Protein 7QZO (pdb70)

Sequence (260 aa):
GRPPRLLCVDDNPANLLLVQTLLSDLGAQVTAVDSGYAALEVVQRERFDLVFMDVQMPGMDGRQATEAIRRWEAEREVSPVPVIALTAHALSNEKRALLQAGMDDYLTKPIDEQQLAQVVLKWTGLSLGRPPRLLCVDDNPANLLLVQTLLSDLGAQVTAVDSGYAALEVVQRERFDLVFMDVQMPGMDGRQATEAIRRWEAEREVSPVPVIALTAHALSNEKRALLQAGMDDYLTKPIDEQQLAQVVLKWTGLSLGQSL

B-factor: mean 21.68, std 12.72, range [8.35, 82.15]

Secondary structure (DSSP, 8-state):
-PPPEEEEE-S-HHHHHHHHHHHHHTT-EEEEESSHHHHHHHHHH---SEEEEES--SSS-HHHHHHHHHHHHHHHT-PPPPEEEEESS--HHHHHHHHHTT--EEEESSP-HHHHHHHHHHHHS----/---EEEEE-SSHHHHHHHHHHHHHTT-EEEEESSHHHHHHHHHHS--SEEEEES--SSS-HHHHHHHHHHHHHHHT-----EEEEESS--HHHHHHHHHTT--EEEESS--HHHHHHHHHHHH----GGG-

Organism: Pseudomonas aeruginosa (strain ATCC 15692 / DSM 22644 / CIP 104116 / JCM 14847 / LMG 12228 / 1C / PRS 101 / PAO1) (NCBI:txid208964)

GO terms:
  GO:2000147 positive regulation of cell motility (P, IMP)
  GO:1900378 positive regulation of secondary metabolite biosynthetic process (P, IMP)

Solvent-accessible surface area: 13228 Å² total; per-residue (Å²): 119,141,61,2,54,0,0,2,1,6,59,66,81,73,61,20,80,102,10,14,58,46,0,18,118,27,42,7,70,21,13,12,6,36,24,0,110,0,0,38,81,1,10,81,57,24,172,14,29,0,0,0,0,2,10,128,14,105,66,33,24,0,70,90,0,0,75,19,0,52,156,50,10,75,154,151,153,54,68,96,13,27,0,0,0,4,14,48,158,13,128,68,95,77,52,138,36,3,81,154,22,24,6,49,25,65,15,54,67,128,22,79,88,140,62,0,25,124,6,0,87,142,86,38,58,25,82,21,92,229,62,7,35,0,0,1,0,13,62,64,72,73,74,21,78,99,10,20,67,32,0,29,100,12,24,8,54,21,12,9,6,47,23,0,109,0,0,36,79,1,12,81,55,24,117,12,21,0,0,0,0,19,3,126,14,108,65,33,28,0,70,92,0,0,76,20,0,55,163,49,7,78,158,152,153,60,100,100,12,25,0,0,0,15,8,54,152,5,133,64,116,47,48,153,41,0,98,166,23,25,5,48,35,71,22,47,140,97,26,68,50,143,67,0,24,126,13,0,93,146,83,37,56,65,49,10,28,197,76,116

Nearest PDB structures (foldseek):
  7qzo-assembly1_A  TM=1.008E+00  e=2.515E-27  Pseudomonas aeruginosa
  8phn-assembly1_A  TM=9.488E-01  e=3.344E-13  Thermochaetoides thermophila
  4h60-assembly1_A  TM=9.283E-01  e=5.863E-10  Vibrio cholerae O395
  1ys6-assembly1_B  TM=8.659E-01  e=4.809E-10  Mycobacterium tuberculosis
  1ys7-assembly1_A  TM=8.407E-01  e=1.804E-09  Mycobacterium tuberculosis

Structure (mmCIF, N/CA/C/O backbone):
data_7QZO
#
_entry.id   7QZO
#
_cell.length_a   69.152
_cell.length_b   73.532
_cell.length_c   104.348
_cell.angle_alpha   90.000
_cell.angle_beta   90.000
_cell.angle_gamma   90.000
#
_symmetry.space_group_name_H-M   'C 2 2 21'
#
loop_
_entity.id
_entity.type
_entity.pdbx_description
1 polymer 'Histidine kinase'
2 non-polymer 'CADMIUM ION'
3 non-polymer GLYCEROL
4 water water
#
loop_
_atom_site.group_PDB
_atom_site.id
_atom_site.type_symbol
_atom_site.label_atom_id
_atom_site.label_alt_id
_atom_site.label_comp_id
_atom_site.label_asym_id
_atom_site.label_entity_id
_atom_site.label_seq_id
_atom_site.pdbx_PDB_ins_code
_atom_site.Cartn_x
_atom_site.Cartn_y
_atom_site.Cartn_z
_atom_site.occupancy
_atom_site.B_iso_or_equiv
_atom_site.auth_seq_id
_atom_site.auth_comp_id
_atom_site.auth_asym_id
_atom_site.auth_atom_id
_atom_site.pdbx_PDB_model_num
ATOM 1 N N . GLY A 1 25 ? 13.551 -0.909 13.172 1.00 37.68 7 GLY A N 1
ATOM 2 C CA . GLY A 1 25 ? 14.783 -0.643 13.943 1.00 29.61 7 GLY A CA 1
ATOM 3 C C . GLY A 1 25 ? 14.728 0.735 14.568 1.00 24.28 7 GLY A C 1
ATOM 4 O O . GLY A 1 25 ? 13.910 1.548 14.123 1.00 31.56 7 GLY A O 1
ATOM 5 N N . ARG A 1 26 ? 15.551 0.991 15.587 1.00 20.66 8 ARG A N 1
ATOM 6 C CA . ARG A 1 26 ? 15.565 2.315 16.266 1.00 19.17 8 ARG A CA 1
ATOM 7 C C . ARG A 1 26 ? 16.112 3.365 15.311 1.00 17.80 8 ARG A C 1
ATOM 8 O O . ARG A 1 26 ? 16.809 3.039 14.349 1.00 18.76 8 ARG A O 1
ATOM 16 N N . PRO A 1 27 ? 15.855 4.668 15.546 1.00 17.23 9 PRO A N 1
ATOM 17 C CA . PRO A 1 27 ? 16.434 5.691 14.689 1.00 15.94 9 PRO A CA 1
ATOM 18 C C . PRO A 1 27 ? 17.951 5.706 14.812 1.00 14.04 9 PRO A C 1
ATOM 19 O O . PRO A 1 27 ? 18.505 5.606 15.905 1.00 15.68 9 PRO A O 1
ATOM 23 N N . PRO A 1 28 ? 18.667 5.860 13.686 1.00 13.40 10 PRO A N 1
ATOM 24 C CA . PRO A 1 28 ? 20.101 6.072 13.748 1.00 13.57 10 PRO A CA 1
ATOM 25 C C . PRO A 1 28 ? 20.389 7.451 14.344 1.00 13.48 10 PRO A C 1
ATOM 26 O O . PRO A 1 28 ? 19.720 8.418 14.002 1.00 13.89 10 PRO A O 1
ATOM 30 N N . ARG A 1 29 ? 21.442 7.498 15.148 1.00 12.05 11 ARG A N 1
ATOM 31 C CA . ARG A 1 29 ? 21.946 8.755 15.716 1.00 11.73 11 ARG A CA 1
ATOM 32 C C . ARG A 1 29 ? 23.157 9.186 14.909 1.00 10.54 11 ARG A C 1
ATOM 33 O O . ARG A 1 29 ? 24.183 8.497 14.910 1.00 12.04 11 ARG A O 1
ATOM 41 N N . LEU A 1 30 ? 23.019 10.300 14.203 1.00 10.44 12 LEU A N 1
ATOM 42 C CA . LEU A 1 30 ? 24.011 10.681 13.187 1.00 11.38 12 LEU A CA 1
ATOM 43 C C . LEU A 1 30 ? 24.578 12.045 13.535 1.00 10.65 12 LEU A C 1
ATOM 44 O O . LEU A 1 30 ? 23.831 12.932 13.947 1.00 12.81 12 LEU A O 1
ATOM 49 N N . LEU A 1 31 ? 25.865 12.185 13.288 1.00 9.76 13 LEU A N 1
ATOM 50 C CA . LEU A 1 31 ? 26.547 13.486 13.390 1.00 9.69 13 LEU A CA 1
ATOM 51 C C . LEU A 1 31 ? 26.892 13.932 11.977 1.00 9.91 13 LEU A C 1
ATOM 52 O O . LEU A 1 31 ? 27.510 13.168 11.242 1.00 12.23 13 LEU A O 1
ATOM 57 N N . CYS A 1 32 ? 26.554 15.172 11.634 1.00 10.61 14 CYS A N 1
ATOM 58 C CA . CYS A 1 32 ? 26.944 15.807 10.366 1.00 11.67 14 CYS A CA 1
ATOM 59 C C . CYS A 1 32 ? 27.921 16.935 10.691 1.00 11.13 14 CYS A C 1
ATOM 60 O O . CYS A 1 32 ? 27.653 17.724 11.596 1.00 11.14 14 CYS A O 1
ATOM 63 N N . VAL A 1 33 ? 29.020 17.004 9.958 1.00 12.11 15 VAL A N 1
ATOM 64 C CA . VAL A 1 33 ? 30.076 18.025 10.152 1.00 10.84 15 VAL A CA 1
ATOM 65 C C . VAL A 1 33 ? 30.288 18.735 8.823 1.00 11.78 15 VAL A C 1
ATOM 66 O O . VAL A 1 33 ? 30.665 18.072 7.847 1.00 12.34 15 VAL A O 1
ATOM 70 N N . ASP A 1 34 ? 30.072 20.049 8.775 1.00 11.83 16 ASP A N 1
ATOM 71 C CA . ASP A 1 34 ? 30.295 20.808 7.519 1.00 12.18 16 ASP A CA 1
ATOM 72 C C . ASP A 1 34 ? 30.491 22.266 7.911 1.00 13.22 16 ASP A C 1
ATOM 73 O O . ASP A 1 34 ? 29.680 22.768 8.685 1.00 13.17 16 ASP A O 1
ATOM 78 N N . ASP A 1 35 ? 31.478 22.924 7.320 1.00 14.16 17 ASP A N 1
ATOM 79 C CA . ASP A 1 35 ? 31.735 24.354 7.575 1.00 15.01 17 ASP A CA 1
ATOM 80 C C . ASP A 1 35 ? 30.837 25.263 6.721 1.00 15.89 17 ASP A C 1
ATOM 81 O O . ASP A 1 35 ? 30.913 26.483 6.932 1.00 19.34 17 ASP A O 1
ATOM 86 N N . ASN A 1 36 ? 30.052 24.718 5.791 1.00 16.06 18 ASN A N 1
ATOM 87 C CA . ASN A 1 36 ? 29.117 25.510 4.958 1.00 16.72 18 ASN A CA 1
ATOM 88 C C . ASN A 1 36 ? 27.737 25.398 5.597 1.00 16.27 18 ASN A C 1
ATOM 89 O O . ASN A 1 36 ? 27.156 24.311 5.586 1.00 15.93 18 ASN A O 1
ATOM 94 N N . PRO A 1 37 ? 27.186 26.471 6.208 1.00 15.71 19 PRO A N 1
ATOM 95 C CA . PRO A 1 37 ? 25.935 26.324 6.941 1.00 16.15 19 PRO A CA 1
ATOM 96 C C . PRO A 1 37 ? 24.786 25.828 6.048 1.00 16.97 19 PRO A C 1
ATOM 97 O O . PRO A 1 37 ? 23.963 25.062 6.510 1.00 16.87 19 PRO A O 1
ATOM 101 N N . ALA A 1 38 ? 24.698 26.299 4.806 1.00 18.41 20 ALA A N 1
ATOM 102 C CA . ALA A 1 38 ? 23.587 25.904 3.919 1.00 19.30 20 ALA A CA 1
ATOM 103 C C . ALA A 1 38 ? 23.698 24.414 3.593 1.00 19.01 20 ALA A C 1
ATOM 104 O O . ALA A 1 38 ? 22.700 23.717 3.678 1.00 19.63 20 ALA A O 1
ATOM 106 N N . ASN A 1 39 ? 24.896 23.926 3.308 1.00 17.78 21 ASN A N 1
ATOM 107 C CA . ASN A 1 39 ? 25.093 22.495 2.960 1.00 20.56 21 ASN A CA 1
ATOM 108 C C . ASN A 1 39 ? 24.864 21.644 4.211 1.00 18.99 21 ASN A C 1
ATOM 109 O O . ASN A 1 39 ? 24.308 20.517 4.110 1.00 21.24 21 ASN A O 1
ATOM 114 N N . LEU A 1 40 ? 25.264 22.154 5.381 1.00 16.13 22 LEU A N 1
ATOM 115 C CA . LEU A 1 40 ? 25.073 21.406 6.637 1.00 16.18 22 LEU A CA 1
ATOM 116 C C . LEU A 1 40 ? 23.573 21.241 6.856 1.00 17.24 22 LEU A C 1
ATOM 117 O O . LEU A 1 40 ? 23.106 20.107 7.170 1.00 17.54 22 LEU A O 1
ATOM 122 N N . LEU A 1 41 ? 22.834 22.331 6.686 1.00 17.38 23 LEU A N 1
ATOM 123 C CA . LEU A 1 41 ? 21.371 22.303 6.927 1.00 18.57 23 LEU A CA 1
ATOM 124 C C . LEU A 1 41 ? 20.721 21.345 5.914 1.00 19.01 23 LEU A C 1
ATOM 125 O O . LEU A 1 41 ? 19.779 20.628 6.287 1.00 20.73 23 LEU A O 1
ATOM 130 N N . LEU A 1 42 ? 21.178 21.356 4.664 1.00 20.53 24 LEU A N 1
ATOM 131 C CA . LEU A 1 42 ? 20.585 20.505 3.602 1.00 22.32 24 LEU A CA 1
ATOM 132 C C . LEU A 1 42 ? 20.740 19.032 4.007 1.00 20.92 24 LEU A C 1
ATOM 133 O O . LEU A 1 42 ? 19.728 18.305 4.068 1.00 23.68 24 LEU A O 1
ATOM 138 N N . VAL A 1 43 ? 21.952 18.608 4.339 1.00 20.41 25 VAL A N 1
ATOM 139 C CA . VAL A 1 43 ? 22.198 17.176 4.682 1.00 19.91 25 VAL A CA 1
ATOM 140 C C . VAL A 1 43 ? 21.469 16.826 5.992 1.00 18.46 25 VAL A C 1
ATOM 141 O O . VAL A 1 43 ? 20.826 15.778 6.061 1.00 19.80 25 VAL A O 1
ATOM 145 N N . GLN A 1 44 ? 21.527 17.694 6.997 1.00 17.55 26 GLN A N 1
ATOM 146 C CA . GLN A 1 44 ? 20.822 17.480 8.284 1.00 17.67 26 GLN A CA 1
ATOM 147 C C . GLN A 1 44 ? 19.329 17.282 8.049 1.00 19.42 26 GLN A C 1
ATOM 148 O O . GLN A 1 44 ? 18.750 16.348 8.632 1.00 19.90 26 GLN A O 1
ATOM 154 N N . THR A 1 45 ? 18.725 18.135 7.230 1.00 21.41 27 THR A N 1
ATOM 155 C CA . THR A 1 45 ? 17.273 18.105 6.952 1.00 22.96 27 THR A CA 1
ATOM 156 C C . THR A 1 45 ? 16.934 16.815 6.196 1.00 22.69 27 THR A C 1
ATOM 157 O O . THR A 1 45 ? 15.933 16.178 6.551 1.00 24.81 27 THR A O 1
ATOM 161 N N . LEU A 1 46 ? 17.738 16.415 5.210 1.00 22.97 28 LEU A N 1
ATOM 162 C CA . LEU A 1 46 ? 17.458 15.153 4.459 1.00 24.37 28 LEU A CA 1
ATOM 163 C C . LEU A 1 46 ? 17.425 14.006 5.480 1.00 22.58 28 LEU A C 1
ATOM 164 O O . LEU A 1 46 ? 16.493 13.200 5.464 1.00 26.21 28 LEU A O 1
ATOM 169 N N . LEU A 1 47 ? 18.396 13.973 6.388 1.00 18.85 29 LEU A N 1
ATOM 170 C CA . LEU A 1 47 ? 18.539 12.857 7.343 1.00 17.86 29 LEU A CA 1
ATOM 171 C C . LEU A 1 47 ? 17.402 12.909 8.360 1.00 17.28 29 LEU A C 1
ATOM 172 O O . LEU A 1 47 ? 16.846 11.847 8.657 1.00 17.44 29 LEU A O 1
ATOM 177 N N . SER A 1 48 ? 17.085 14.085 8.890 1.00 18.29 30 SER A N 1
ATOM 178 C CA . SER A 1 48 ? 16.020 14.224 9.913 1.00 18.05 30 SER A CA 1
ATOM 179 C C . SER A 1 48 ? 14.673 13.830 9.303 1.00 19.90 30 SER A C 1
ATOM 180 O O . SER A 1 48 ? 13.886 13.128 9.961 1.00 23.20 30 SER A O 1
ATOM 183 N N . ASP A 1 49 ? 14.428 14.246 8.067 1.00 19.39 31 ASP A N 1
ATOM 184 C CA . ASP A 1 49 ? 13.158 13.930 7.363 1.00 23.50 31 ASP A CA 1
ATOM 185 C C . ASP A 1 49 ? 13.015 12.414 7.189 1.00 21.67 31 ASP A C 1
ATOM 186 O O . ASP A 1 49 ? 11.855 11.915 7.200 1.00 28.37 31 ASP A O 1
ATOM 191 N N . LEU A 1 50 ? 14.142 11.710 7.039 1.00 23.07 32 LEU A N 1
ATOM 192 C CA . LEU A 1 50 ? 14.175 10.233 6.856 1.00 24.77 32 LEU A CA 1
ATOM 193 C C . LEU A 1 50 ? 14.144 9.510 8.215 1.00 21.48 32 LEU A C 1
ATOM 194 O O . LEU A 1 50 ? 14.177 8.281 8.215 1.00 27.64 32 LEU A O 1
ATOM 199 N N . GLY A 1 51 ? 14.117 10.239 9.332 1.00 21.48 33 GLY A N 1
ATOM 200 C CA . GLY A 1 51 ? 13.848 9.681 10.673 1.00 20.55 33 GLY A CA 1
ATOM 201 C C . GLY A 1 51 ? 15.097 9.560 11.532 1.00 17.89 33 GLY A C 1
ATOM 202 O O . GLY A 1 51 ? 14.989 9.027 12.641 1.00 21.62 33 GLY A O 1
ATOM 203 N N . ALA A 1 52 ? 16.252 10.023 11.070 1.00 16.40 34 ALA A N 1
ATOM 204 C CA . ALA A 1 52 ? 17.484 9.999 11.876 1.00 14.77 34 ALA A CA 1
ATOM 205 C C . ALA A 1 52 ? 17.382 11.050 12.974 1.00 14.39 34 ALA A C 1
ATOM 206 O O . ALA A 1 52 ? 16.715 12.101 12.786 1.00 15.83 34 ALA A O 1
ATOM 208 N N . GLN A 1 53 ? 18.092 10.779 14.066 1.00 13.37 35 GLN A N 1
ATOM 209 C CA . GLN A 1 53 ? 18.331 11.772 15.140 1.00 12.22 35 GLN A CA 1
ATOM 210 C C . GLN A 1 53 ? 19.664 12.435 14.860 1.00 12.37 35 GLN A C 1
ATOM 211 O O . GLN A 1 53 ? 20.698 11.799 15.032 1.00 14.85 35 GLN A O 1
ATOM 217 N N . VAL A 1 54 ? 19.634 13.682 14.407 1.00 13.00 36 VAL A N 1
ATOM 218 C CA . VAL A 1 54 ? 20.835 14.295 13.821 1.00 13.20 36 VAL A CA 1
ATOM 219 C C . VAL A 1 54 ? 21.369 15.398 14.727 1.00 12.96 36 VAL A C 1
ATOM 220 O O . VAL A 1 54 ? 20.609 16.245 15.191 1.00 15.79 36 VAL A O 1
ATOM 224 N N . THR A 1 55 ? 22.676 15.393 14.907 1.00 11.81 37 THR A N 1
ATOM 225 C CA . THR A 1 55 ? 23.427 16.533 15.449 1.00 12.15 37 THR A CA 1
ATOM 226 C C . THR A 1 55 ? 24.251 17.112 14.312 1.00 11.98 37 THR A C 1
ATOM 227 O O . THR A 1 55 ? 24.849 16.339 13.560 1.00 12.40 37 THR A O 1
ATOM 231 N N . ALA A 1 56 ? 24.301 18.433 14.196 1.00 11.88 38 ALA A N 1
ATOM 232 C CA . ALA A 1 56 ? 24.982 19.102 13.082 1.00 11.74 38 ALA A CA 1
ATOM 233 C C . ALA A 1 56 ? 25.957 20.133 13.648 1.00 12.70 38 ALA A C 1
ATOM 234 O O . ALA A 1 56 ? 25.522 21.026 14.372 1.00 15.47 38 ALA A O 1
ATOM 236 N N . VAL A 1 57 ? 27.241 19.971 13.337 1.00 11.36 39 VAL A N 1
ATOM 237 C CA . VAL A 1 57 ? 28.290 20.891 13.820 1.00 10.98 39 VAL A CA 1
ATOM 238 C C . VAL A 1 57 ? 29.073 21.455 12.647 1.00 11.15 39 VAL A C 1
ATOM 239 O O . VAL A 1 57 ? 29.029 20.909 11.540 1.00 10.98 39 VAL A O 1
ATOM 243 N N . ASP A 1 58 ? 29.805 22.508 12.940 1.00 10.91 40 ASP A N 1
ATOM 244 C CA . ASP A 1 58 ? 30.301 23.432 11.917 1.00 11.89 40 ASP A CA 1
ATOM 245 C C . ASP A 1 58 ? 31.801 23.295 11.682 1.00 12.27 40 ASP A C 1
ATOM 246 O O . ASP A 1 58 ? 32.320 24.044 10.866 1.00 12.44 40 ASP A O 1
ATOM 251 N N . SER A 1 59 ? 32.481 22.388 12.366 1.00 10.24 41 SER A N 1
ATOM 252 C CA . SER A 1 59 ? 33.946 22.308 12.257 1.00 11.74 41 SER A CA 1
ATOM 253 C C . SER A 1 59 ? 34.438 20.955 12.743 1.00 11.13 41 SER A C 1
ATOM 254 O O . SER A 1 59 ? 33.748 20.261 13.475 1.00 10.32 41 SER A O 1
ATOM 257 N N . GLY A 1 60 ? 35.651 20.635 12.339 1.00 11.28 42 GLY A N 1
ATOM 258 C CA . GLY A 1 60 ? 36.373 19.468 12.851 1.00 11.60 42 GLY A CA 1
ATOM 259 C C . GLY A 1 60 ? 36.632 19.570 14.329 1.00 10.52 42 GLY A C 1
ATOM 260 O O . GLY A 1 60 ? 36.574 18.554 15.031 1.00 11.73 42 GLY A O 1
ATOM 261 N N . TYR A 1 61 ? 36.866 20.770 14.828 1.00 11.61 43 TYR A N 1
ATOM 262 C CA . TYR A 1 61 ? 37.100 20.958 16.272 1.00 11.60 43 TYR A CA 1
ATOM 263 C C . TYR A 1 61 ? 35.840 20.583 17.052 1.00 9.90 43 TYR A C 1
ATOM 264 O O . TYR A 1 61 ? 35.877 19.834 18.035 1.00 11.74 43 TYR A O 1
ATOM 273 N N . ALA A 1 62 ? 34.685 21.053 16.567 1.00 9.90 44 ALA A N 1
ATOM 274 C CA . ALA A 1 62 ? 33.362 20.705 17.129 1.00 11.12 44 ALA A CA 1
ATOM 275 C C . ALA A 1 62 ? 33.172 19.188 17.036 1.00 10.09 44 ALA A C 1
ATOM 276 O O . ALA A 1 62 ? 32.663 18.596 17.985 1.00 11.34 44 ALA A O 1
ATOM 278 N N . ALA A 1 63 ? 33.530 18.598 15.908 1.00 10.09 45 ALA A N 1
ATOM 279 C CA . ALA A 1 63 ? 33.316 17.150 15.721 1.00 11.07 45 ALA A CA 1
ATOM 280 C C . ALA A 1 63 ? 34.036 16.383 16.828 1.00 9.90 45 ALA A C 1
ATOM 281 O O . ALA A 1 63 ? 33.449 15.482 17.406 1.00 10.38 45 ALA A O 1
ATOM 283 N N . LEU A 1 64 ? 35.287 16.725 17.112 1.00 9.91 46 LEU A N 1
ATOM 284 C CA . LEU A 1 64 ? 36.042 16.003 18.155 1.00 10.17 46 LEU A CA 1
ATOM 285 C C . LEU A 1 64 ? 35.320 16.175 19.485 1.00 9.14 46 LEU A C 1
ATOM 286 O O . LEU A 1 64 ? 35.098 15.182 20.169 1.00 10.01 46 LEU A O 1
ATOM 291 N N . GLU A 1 65 ? 34.920 17.397 19.841 1.00 9.34 47 GLU A N 1
ATOM 292 C CA . GLU A 1 65 ? 34.339 17.652 21.154 1.00 11.31 47 GLU A CA 1
ATOM 293 C C . GLU A 1 65 ? 33.003 16.937 21.283 1.00 9.91 47 GLU A C 1
ATOM 294 O O . GLU A 1 65 ? 32.726 16.385 22.355 1.00 11.15 47 GLU A O 1
ATOM 300 N N . VAL A 1 66 ? 32.189 16.928 20.248 1.00 9.44 48 VAL A N 1
ATOM 301 C CA . VAL A 1 66 ? 30.852 16.300 20.359 1.00 9.35 48 VAL A CA 1
ATOM 302 C C . VAL A 1 66 ? 30.992 14.764 20.340 1.00 8.85 48 VAL A C 1
ATOM 303 O O . VAL A 1 66 ? 30.198 14.109 21.003 1.00 10.00 48 VAL A O 1
ATOM 307 N N . VAL A 1 67 ? 31.978 14.226 19.645 1.00 9.53 49 VAL A N 1
ATOM 308 C CA . VAL A 1 67 ? 32.217 12.762 19.645 1.00 9.97 49 VAL A CA 1
ATOM 309 C C . VAL A 1 67 ? 32.745 12.319 21.013 1.00 9.45 49 VAL A C 1
ATOM 310 O O . VAL A 1 67 ? 32.407 11.217 21.464 1.00 10.35 49 VAL A O 1
ATOM 314 N N . GLN A 1 68 ? 33.479 13.166 21.733 1.00 8.35 50 GLN A N 1
ATOM 315 C CA . GLN A 1 68 ? 33.882 12.817 23.102 1.00 9.99 50 GLN A CA 1
ATOM 316 C C . GLN A 1 68 ? 32.621 12.728 23.958 1.00 9.51 50 GLN A C 1
ATOM 317 O O . GLN A 1 68 ? 32.490 11.808 24.789 1.00 10.32 50 GLN A O 1
ATOM 323 N N . ARG A 1 69 ? 31.694 13.642 23.770 1.00 9.36 51 ARG A N 1
ATOM 324 C CA . ARG A 1 69 ? 30.515 13.734 24.629 1.00 10.10 51 ARG A CA 1
ATOM 325 C C . ARG A 1 69 ? 29.487 12.651 24.304 1.00 8.84 51 ARG A C 1
ATOM 326 O O . ARG A 1 69 ? 28.886 12.110 25.260 1.00 11.50 51 ARG A O 1
ATOM 334 N N . GLU A 1 70 ? 29.190 12.425 23.025 1.00 10.57 52 GLU A N 1
ATOM 335 C CA . GLU A 1 70 ? 28.022 11.638 22.566 1.00 11.30 52 GLU A CA 1
ATOM 336 C C . GLU A 1 70 ? 28.430 10.405 21.779 1.00 11.23 52 GLU A C 1
ATOM 337 O O . GLU A 1 70 ? 29.418 10.431 21.054 1.00 11.48 52 GLU A O 1
ATOM 343 N N . ARG A 1 71 ? 27.631 9.356 21.962 1.00 10.02 53 ARG A N 1
ATOM 344 C CA . ARG A 1 71 ? 27.761 8.118 21.178 1.00 9.80 53 ARG A CA 1
ATOM 345 C C . ARG A 1 71 ? 26.852 8.209 19.953 1.00 10.92 53 ARG A C 1
ATOM 346 O O . ARG A 1 71 ? 25.642 8.127 20.110 1.00 15.14 53 ARG A O 1
ATOM 354 N N . PHE A 1 72 ? 27.459 8.330 18.774 1.00 9.95 54 PHE A N 1
ATOM 355 C CA . PHE A 1 72 ? 26.746 8.289 17.488 1.00 9.67 54 PHE A CA 1
ATOM 356 C C . PHE A 1 72 ? 26.858 6.909 16.871 1.00 10.03 54 PHE A C 1
ATOM 357 O O . PHE A 1 72 ? 27.859 6.197 17.074 1.00 12.81 54 PHE A O 1
ATOM 365 N N . ASP A 1 73 ? 25.914 6.640 15.984 1.00 10.44 55 ASP A N 1
ATOM 366 C CA . ASP A 1 73 ? 26.012 5.450 15.125 1.00 10.75 55 ASP A CA 1
ATOM 367 C C . ASP A 1 73 ? 26.980 5.688 13.977 1.00 10.50 55 ASP A C 1
ATOM 368 O O . ASP A 1 73 ? 27.601 4.729 13.503 1.00 12.13 55 ASP A O 1
ATOM 373 N N . LEU A 1 74 ? 27.072 6.931 13.515 1.00 10.56 56 LEU A N 1
ATOM 374 C CA . LEU A 1 74 ? 27.866 7.249 12.312 1.00 10.98 56 LEU A CA 1
ATOM 375 C C . LEU A 1 74 ? 28.056 8.764 12.238 1.00 10.52 56 LEU A C 1
ATOM 376 O O . LEU A 1 74 ? 27.178 9.524 12.652 1.00 10.46 56 LEU A O 1
ATOM 381 N N . VAL A 1 75 ? 29.205 9.143 11.713 1.00 10.25 57 VAL A N 1
ATOM 382 C CA . VAL A 1 75 ? 29.595 10.544 11.469 1.00 10.96 57 VAL A CA 1
ATOM 383 C C . VAL A 1 75 ? 29.765 10.764 9.971 1.00 10.60 57 VAL A C 1
ATOM 384 O O . VAL A 1 75 ? 30.472 9.995 9.325 1.00 11.39 57 VAL A O 1
ATOM 388 N N . PHE A 1 76 ? 29.123 11.806 9.451 1.00 10.84 58 PHE A N 1
ATOM 389 C CA . PHE A 1 76 ? 29.390 12.345 8.107 1.00 11.94 58 PHE A CA 1
ATOM 390 C C . PHE A 1 76 ? 30.305 13.559 8.227 1.00 10.73 58 PHE A C 1
ATOM 391 O O . PHE A 1 76 ? 29.948 14.523 8.899 1.00 12.96 58 PHE A O 1
ATOM 399 N N . MET A 1 77 ? 31.488 13.464 7.656 1.00 11.21 59 MET A N 1
ATOM 400 C CA . MET A 1 77 ? 32.596 14.423 7.884 1.00 12.41 59 MET A CA 1
ATOM 401 C C . MET A 1 77 ? 32.977 15.129 6.579 1.00 13.09 59 MET A C 1
ATOM 402 O O . MET A 1 77 ? 33.494 14.485 5.652 1.00 13.11 59 MET A O 1
ATOM 407 N N . ASP A 1 78 ? 32.652 16.405 6.440 1.00 12.42 60 ASP A N 1
ATOM 408 C CA . ASP A 1 78 ? 33.162 17.211 5.323 1.00 12.60 60 ASP A CA 1
ATOM 409 C C . ASP A 1 78 ? 34.686 17.102 5.300 1.00 12.49 60 ASP A C 1
ATOM 410 O O . ASP A 1 78 ? 35.308 17.214 6.347 1.00 14.55 60 ASP A O 1
ATOM 415 N N . VAL A 1 79 ? 35.281 16.969 4.126 1.00 13.14 61 VAL A N 1
ATOM 416 C CA . VAL A 1 79 ? 36.758 16.837 4.055 1.00 14.69 61 VAL A CA 1
ATOM 417 C C . VAL A 1 79 ? 37.424 18.213 4.159 1.00 14.47 61 VAL A C 1
ATOM 418 O O . VAL A 1 79 ? 38.407 18.333 4.847 1.00 18.36 61 VAL A O 1
ATOM 422 N N . GLN A 1 80 ? 36.914 19.206 3.444 1.00 15.23 62 GLN A N 1
ATOM 423 C CA . GLN A 1 80 ? 37.607 20.512 3.306 1.00 16.49 62 GLN A CA 1
ATOM 424 C C . GLN A 1 80 ? 37.013 21.490 4.306 1.00 14.36 62 GLN A C 1
ATOM 425 O O . GLN A 1 80 ? 35.941 22.032 4.064 1.00 17.30 62 GLN A O 1
ATOM 431 N N . MET A 1 81 ? 37.733 21.717 5.398 1.00 14.14 63 MET A N 1
ATOM 432 C CA . MET A 1 81 ? 37.348 22.708 6.424 1.00 13.76 63 MET A CA 1
ATOM 433 C C . MET A 1 81 ? 38.630 23.383 6.872 1.00 16.11 63 MET A C 1
ATOM 434 O O . MET A 1 81 ? 39.665 22.726 6.987 1.00 17.20 63 MET A O 1
ATOM 439 N N . PRO A 1 82 ? 38.603 24.703 7.140 1.00 18.28 64 PRO A N 1
ATOM 440 C CA . PRO A 1 82 ? 39.818 25.384 7.555 1.00 17.01 64 PRO A CA 1
ATOM 441 C C . PRO A 1 82 ? 40.209 25.048 8.996 1.00 16.32 64 PRO A C 1
ATOM 442 O O . PRO A 1 82 ? 39.323 24.733 9.824 1.00 16.40 64 PRO A O 1
ATOM 446 N N . GLY A 1 83 ? 41.517 25.115 9.248 1.00 16.77 65 GLY A N 1
ATOM 447 C CA . GLY A 1 83 ? 42.154 24.840 10.543 1.00 18.62 65 GLY A CA 1
ATOM 448 C C . GLY A 1 83 ? 42.300 23.350 10.809 1.00 15.95 65 GLY A C 1
ATOM 449 O O . GLY A 1 83 ? 43.444 22.857 10.950 1.00 20.70 65 GLY A O 1
ATOM 450 N N . MET A 1 84 ? 41.182 22.651 10.885 1.00 14.90 66 MET A N 1
ATOM 451 C CA . MET A 1 84 ? 41.184 21.187 11.083 1.00 15.15 66 MET A CA 1
ATOM 452 C C . MET A 1 84 ? 40.305 20.634 9.969 1.00 13.81 66 MET A C 1
ATOM 453 O O . MET A 1 84 ? 39.077 20.863 9.988 1.00 14.74 66 MET A O 1
ATOM 458 N N . ASP A 1 85 ? 40.930 19.957 9.014 1.00 13.75 67 ASP A N 1
ATOM 459 C CA . ASP A 1 85 ? 40.158 19.342 7.912 1.00 14.04 67 ASP A CA 1
ATOM 460 C C . ASP A 1 85 ? 39.537 18.020 8.382 1.00 12.08 67 ASP A C 1
ATOM 461 O O . ASP A 1 85 ? 39.763 17.583 9.501 1.00 12.59 67 ASP A O 1
ATOM 466 N N . GLY A 1 86 ? 38.744 17.404 7.523 1.00 12.58 68 GLY A N 1
ATOM 467 C CA . GLY A 1 86 ? 38.058 16.156 7.861 1.00 13.30 68 GLY A CA 1
ATOM 468 C C . GLY A 1 86 ? 39.031 15.036 8.202 1.00 13.24 68 GLY A C 1
ATOM 469 O O . GLY A 1 86 ? 38.729 14.225 9.073 1.00 12.59 68 GLY A O 1
ATOM 470 N N . ARG A 1 87 ? 40.168 14.944 7.525 1.00 12.30 69 ARG A N 1
ATOM 471 C CA . ARG A 1 87 ? 41.166 13.888 7.817 1.00 12.85 69 ARG A CA 1
ATOM 472 C C . ARG A 1 87 ? 41.743 14.142 9.210 1.00 10.37 69 ARG A C 1
ATOM 473 O O . ARG A 1 87 ? 41.885 13.216 10.001 1.00 13.03 69 ARG A O 1
ATOM 481 N N . GLN A 1 88 ? 42.067 15.391 9.535 1.00 12.00 70 GLN A N 1
ATOM 482 C CA . GLN A 1 88 ? 42.668 15.747 10.832 1.00 12.17 70 GLN A CA 1
ATOM 483 C C . GLN A 1 88 ? 41.648 15.531 11.947 1.00 9.75 70 GLN A C 1
ATOM 484 O O . GLN A 1 88 ? 42.032 15.092 13.042 1.00 11.66 70 GLN A O 1
ATOM 490 N N . ALA A 1 89 ? 40.373 15.823 11.691 1.00 9.95 71 ALA A N 1
ATOM 491 C CA . ALA A 1 89 ? 39.309 15.618 12.683 1.00 10.94 71 ALA A CA 1
ATOM 492 C C . ALA A 1 89 ? 39.145 14.117 12.935 1.00 10.09 71 ALA A C 1
ATOM 493 O O . ALA A 1 89 ? 38.987 13.690 14.080 1.00 9.86 71 ALA A O 1
ATOM 495 N N . THR A 1 90 ? 39.212 13.316 11.885 1.00 10.67 72 THR A N 1
ATOM 496 C CA . THR A 1 90 ? 39.086 11.856 12.036 1.00 10.86 72 THR A CA 1
ATOM 497 C C . THR A 1 90 ? 40.286 11.336 12.823 1.00 10.18 72 THR A C 1
ATOM 498 O O . THR A 1 90 ? 40.123 10.530 13.725 1.00 10.42 72 THR A O 1
ATOM 502 N N . GLU A 1 91 ? 41.476 11.832 12.527 1.00 9.91 73 GLU A N 1
ATOM 503 C CA . GLU A 1 91 ? 42.671 11.405 13.290 1.00 11.04 73 GLU A CA 1
ATOM 504 C C . GLU A 1 91 ? 42.494 11.762 14.759 1.00 9.57 73 GLU A C 1
ATOM 505 O O . GLU A 1 91 ? 42.829 10.947 15.634 1.00 11.34 73 GLU A O 1
ATOM 511 N N . ALA A 1 92 ? 41.969 12.959 15.045 1.00 9.47 74 ALA A N 1
ATOM 512 C CA . ALA A 1 92 ? 41.718 13.415 16.426 1.00 10.88 74 ALA A CA 1
ATOM 513 C C . ALA A 1 92 ? 40.775 12.427 17.116 1.00 9.45 74 ALA A C 1
ATOM 514 O O . ALA A 1 92 ? 40.991 12.034 18.275 1.00 10.15 74 ALA A O 1
ATOM 516 N N . ILE A 1 93 ? 39.706 12.082 16.431 1.00 9.60 75 ILE A N 1
ATOM 517 C CA . ILE A 1 93 ? 38.701 11.141 16.964 1.00 9.38 75 ILE A CA 1
ATOM 518 C C . ILE A 1 93 ? 39.347 9.781 17.235 1.00 9.31 75 ILE A C 1
ATOM 519 O O . ILE A 1 93 ? 39.137 9.222 18.297 1.00 9.90 75 ILE A O 1
ATOM 524 N N . ARG A 1 94 ? 40.107 9.280 16.295 1.00 9.24 76 ARG A N 1
ATOM 525 C CA . ARG A 1 94 ? 40.714 7.940 16.440 1.00 9.27 76 ARG A CA 1
ATOM 526 C C . ARG A 1 94 ? 41.721 7.961 17.582 1.00 9.29 76 ARG A C 1
ATOM 527 O O . ARG A 1 94 ? 41.809 6.968 18.324 1.00 10.42 76 ARG A O 1
ATOM 535 N N . ARG A 1 95 ? 42.496 9.037 17.725 1.00 10.08 77 ARG A N 1
ATOM 536 C CA . ARG A 1 95 ? 43.463 9.120 18.850 1.00 10.26 77 ARG A CA 1
ATOM 537 C C . ARG A 1 95 ? 42.707 9.120 20.182 1.00 9.79 77 ARG A C 1
ATOM 538 O O . ARG A 1 95 ? 43.136 8.421 21.115 1.00 12.17 77 ARG A O 1
ATOM 546 N N . TRP A 1 96 ? 41.625 9.875 20.279 1.00 9.91 78 TRP A N 1
ATOM 547 C CA . TRP A 1 96 ? 40.856 9.932 21.533 1.00 9.25 78 TRP A CA 1
ATOM 548 C C . TRP A 1 96 ? 40.215 8.557 21.786 1.00 9.51 78 TRP A C 1
ATOM 549 O O . TRP A 1 96 ? 40.239 8.072 22.915 1.00 10.24 78 TRP A O 1
ATOM 560 N N . GLU A 1 97 ? 39.637 7.931 20.772 1.00 9.47 79 GLU A N 1
ATOM 561 C CA . GLU A 1 97 ? 38.976 6.630 20.989 1.00 9.81 79 GLU A CA 1
ATOM 562 C C . GLU A 1 97 ? 39.995 5.635 21.539 1.00 11.08 79 GLU A C 1
ATOM 563 O O . GLU A 1 97 ? 39.660 4.841 22.416 1.00 10.33 79 GLU A O 1
ATOM 569 N N . ALA A 1 98 ? 41.204 5.656 21.018 1.00 9.95 80 ALA A N 1
ATOM 570 C CA . ALA A 1 98 ? 42.250 4.707 21.454 1.00 10.71 80 ALA A CA 1
ATOM 571 C C . ALA A 1 98 ? 42.715 5.019 22.873 1.00 10.88 80 ALA A C 1
ATOM 572 O O . ALA A 1 98 ? 42.864 4.097 23.673 1.00 13.14 80 ALA A O 1
ATOM 574 N N . GLU A 1 99 ? 42.974 6.286 23.182 1.00 11.33 81 GLU A N 1
ATOM 575 C CA . GLU A 1 99 ? 43.507 6.672 24.497 1.00 13.55 81 GLU A CA 1
ATOM 576 C C . GLU A 1 99 ? 42.406 6.527 25.555 1.00 12.27 81 GLU A C 1
ATOM 577 O O . GLU A 1 99 ? 42.668 6.090 26.701 1.00 12.67 81 GLU A O 1
ATOM 583 N N . ARG A 1 100 ? 41.180 6.887 25.202 1.00 12.27 82 ARG A N 1
ATOM 584 C CA . ARG A 1 100 ? 40.073 6.912 26.171 1.00 12.00 82 ARG A CA 1
ATOM 585 C C . ARG A 1 100 ? 39.505 5.501 26.357 1.00 12.48 82 ARG A C 1
ATOM 586 O O . ARG A 1 100 ? 38.952 5.222 27.414 1.00 13.83 82 ARG A O 1
ATOM 594 N N . GLU A 1 101 ? 39.583 4.699 25.296 1.00 12.25 83 GLU A N 1
ATOM 595 C CA . GLU A 1 101 ? 39.148 3.282 25.175 1.00 12.50 83 GLU A CA 1
ATOM 596 C C . GLU A 1 101 ? 37.641 3.237 24.949 1.00 12.56 83 GLU A C 1
ATOM 597 O O . GLU A 1 101 ? 36.857 2.879 25.845 1.00 13.79 83 GLU A O 1
ATOM 603 N N . VAL A 1 102 ? 37.266 3.585 23.731 1.00 12.06 84 VAL A N 1
ATOM 604 C CA . VAL A 1 102 ? 35.870 3.710 23.296 1.00 12.49 84 VAL A CA 1
ATOM 605 C C . VAL A 1 102 ? 35.743 3.001 21.948 1.00 12.69 84 VAL A C 1
ATOM 606 O O . VAL A 1 102 ? 36.663 3.144 21.110 1.00 13.43 84 VAL A O 1
ATOM 610 N N . SER A 1 103 ? 34.640 2.292 21.735 1.00 12.76 85 SER A N 1
ATOM 611 C CA . SER A 1 103 ? 34.350 1.606 20.457 1.00 13.92 85 SER A CA 1
ATOM 612 C C . SER A 1 103 ? 34.384 2.645 19.335 1.00 12.61 85 SER A C 1
ATOM 613 O O . SER A 1 103 ? 33.829 3.736 19.454 1.00 15.10 85 SER A O 1
ATOM 616 N N . PRO A 1 104 ? 35.020 2.336 18.184 1.00 11.18 86 PRO A N 1
ATOM 617 C CA . PRO A 1 104 ? 35.135 3.292 17.097 1.00 12.60 86 PRO A CA 1
ATOM 618 C C . PRO A 1 104 ? 33.812 3.576 16.402 1.00 13.70 86 PRO A C 1
ATOM 619 O O . PRO A 1 104 ? 32.989 2.700 16.198 1.00 16.51 86 PRO A O 1
ATOM 623 N N . VAL A 1 105 ? 33.616 4.842 16.098 1.00 12.21 87 VAL A N 1
ATOM 624 C CA . VAL A 1 105 ? 32.443 5.295 15.326 1.00 11.88 87 VAL A CA 1
ATOM 625 C C . VAL A 1 105 ? 32.789 5.284 13.837 1.00 11.18 87 VAL A C 1
ATOM 626 O O . VAL A 1 105 ? 33.839 5.770 13.410 1.00 12.71 87 VAL A O 1
ATOM 630 N N . PRO A 1 106 ? 31.909 4.754 12.964 1.00 11.35 88 PRO A N 1
ATOM 631 C CA . PRO A 1 106 ? 32.113 4.905 11.535 1.00 11.89 88 PRO A CA 1
ATOM 632 C C . PRO A 1 106 ? 32.162 6.381 11.135 1.00 11.83 88 PRO A C 1
ATOM 633 O O . PRO A 1 106 ? 31.313 7.159 11.557 1.00 11.97 88 PRO A O 1
ATOM 637 N N . VAL A 1 107 ? 33.123 6.698 10.281 1.00 11.77 89 VAL A N 1
ATOM 638 C CA . VAL A 1 107 ? 33.280 8.070 9.754 1.00 10.91 89 VAL A CA 1
ATOM 639 C C . VAL A 1 107 ? 33.263 8.008 8.233 1.00 11.14 89 VAL A C 1
ATOM 640 O O . VAL A 1 107 ? 34.067 7.299 7.642 1.00 12.97 89 VAL A O 1
ATOM 644 N N . ILE A 1 108 ? 32.302 8.702 7.652 1.00 10.36 90 ILE A N 1
ATOM 645 C CA . ILE A 1 108 ? 32.086 8.731 6.187 1.00 11.17 90 ILE A CA 1
ATOM 646 C C . ILE A 1 108 ? 32.478 10.109 5.678 1.00 11.52 90 ILE A C 1
ATOM 647 O O . ILE A 1 108 ? 31.856 11.089 6.115 1.00 12.86 90 ILE A O 1
ATOM 652 N N . ALA A 1 109 ? 33.467 10.178 4.799 1.00 11.91 91 ALA A N 1
ATOM 653 C CA . ALA A 1 109 ? 33.875 11.465 4.199 1.00 13.24 91 ALA A CA 1
ATOM 654 C C . ALA A 1 109 ? 32.797 11.960 3.236 1.00 15.26 91 ALA A C 1
ATOM 655 O O . ALA A 1 109 ? 32.243 11.168 2.471 1.00 16.86 91 ALA A O 1
ATOM 657 N N . LEU A 1 110 ? 32.516 13.248 3.268 1.00 15.54 92 LEU A N 1
ATOM 658 C CA . LEU A 1 110 ? 31.752 13.939 2.206 1.00 15.78 92 LEU A CA 1
ATOM 659 C C . LEU A 1 110 ? 32.733 14.810 1.419 1.00 15.08 92 LEU A C 1
ATOM 660 O O . LEU A 1 110 ? 33.376 15.693 2.008 1.00 17.27 92 LEU A O 1
ATOM 665 N N . THR A 1 111 ? 32.921 14.477 0.155 1.00 18.78 93 THR A N 1
ATOM 666 C CA . THR A 1 111 ? 34.027 15.056 -0.639 1.00 23.07 93 THR A CA 1
ATOM 667 C C . THR A 1 111 ? 33.477 15.479 -1.999 1.00 23.43 93 THR A C 1
ATOM 668 O O . THR A 1 111 ? 32.557 14.821 -2.503 1.00 25.03 93 THR A O 1
ATOM 672 N N . ALA A 1 112 ? 34.008 16.561 -2.542 1.00 31.26 94 ALA A N 1
ATOM 673 C CA . ALA A 1 112 ? 33.673 17.089 -3.889 1.00 36.45 94 ALA A CA 1
ATOM 674 C C . ALA A 1 112 ? 33.778 16.005 -4.971 1.00 45.25 94 ALA A C 1
ATOM 675 O O . ALA A 1 112 ? 32.733 15.542 -5.494 1.00 53.36 94 ALA A O 1
ATOM 677 N N . HIS A 1 113 ? 35.009 15.662 -5.324 1.00 45.97 95 HIS A N 1
ATOM 678 C CA . HIS A 1 113 ? 35.369 14.827 -6.496 1.00 48.82 95 HIS A CA 1
ATOM 679 C C . HIS A 1 113 ? 36.789 14.325 -6.262 1.00 48.02 95 HIS A C 1
ATOM 680 O O . HIS A 1 113 ? 37.736 15.079 -6.547 1.00 61.82 95 HIS A O 1
ATOM 687 N N . ALA A 1 114 ? 36.924 13.127 -5.700 1.00 32.85 96 ALA A N 1
ATOM 688 C CA . ALA A 1 114 ? 38.200 12.639 -5.143 1.00 33.85 96 ALA A CA 1
ATOM 689 C C . ALA A 1 114 ? 38.801 11.609 -6.096 1.00 28.50 96 ALA A C 1
ATOM 690 O O . ALA A 1 114 ? 38.084 10.704 -6.553 1.00 33.56 96 ALA A O 1
ATOM 692 N N . LEU A 1 115 ? 40.086 11.744 -6.393 1.00 27.23 97 LEU A N 1
ATOM 693 C CA . LEU A 1 115 ? 40.823 10.695 -7.126 1.00 26.85 97 LEU A CA 1
ATOM 694 C C . LEU A 1 115 ? 41.201 9.581 -6.146 1.00 23.94 97 LEU A C 1
ATOM 695 O O . LEU A 1 115 ? 41.012 9.741 -4.944 1.00 22.54 97 LEU A O 1
ATOM 700 N N . SER A 1 116 ? 41.748 8.495 -6.675 1.00 26.03 98 SER A N 1
ATOM 701 C CA . SER A 1 116 ? 42.105 7.272 -5.927 1.00 27.87 98 SER A CA 1
ATOM 702 C C . SER A 1 116 ? 43.064 7.645 -4.803 1.00 22.00 98 SER A C 1
ATOM 703 O O . SER A 1 116 ? 42.877 7.153 -3.687 1.00 22.66 98 SER A O 1
ATOM 706 N N . ASN A 1 117 ? 44.061 8.484 -5.077 1.00 23.91 99 ASN A N 1
ATOM 707 C CA . ASN A 1 117 ? 45.087 8.815 -4.052 1.00 23.48 99 ASN A CA 1
ATOM 708 C C . ASN A 1 117 ? 44.408 9.586 -2.914 1.00 20.02 99 ASN A C 1
ATOM 709 O O . ASN A 1 117 ? 44.776 9.371 -1.757 1.00 21.34 99 ASN A O 1
ATOM 714 N N . GLU A 1 118 ? 43.429 10.441 -3.224 1.00 20.73 100 GLU A N 1
ATOM 715 C CA . GLU A 1 118 ? 42.716 11.223 -2.183 1.00 19.71 100 GLU A CA 1
ATOM 716 C C . GLU A 1 118 ? 41.873 10.263 -1.340 1.00 18.42 100 GLU A C 1
ATOM 717 O O . GLU A 1 118 ? 41.855 10.407 -0.098 1.00 18.68 100 GLU A O 1
ATOM 723 N N . LYS A 1 119 ? 41.219 9.296 -1.980 1.00 17.72 101 LYS A N 1
ATOM 724 C CA . LYS A 1 119 ? 40.379 8.335 -1.238 1.00 19.15 101 LYS A CA 1
ATOM 725 C C . LYS A 1 119 ? 41.284 7.496 -0.332 1.00 18.60 101 LYS A C 1
ATOM 726 O O . LYS A 1 119 ? 40.905 7.258 0.829 1.00 19.45 101 LYS A O 1
ATOM 732 N N . ARG A 1 120 ? 42.454 7.083 -0.825 1.00 18.59 102 ARG A N 1
ATOM 733 C CA . ARG A 1 120 ? 43.390 6.275 -0.001 1.00 22.22 102 ARG A CA 1
ATOM 734 C C . ARG A 1 120 ? 43.796 7.111 1.214 1.00 20.51 102 ARG A C 1
ATOM 735 O O . ARG A 1 120 ? 43.868 6.558 2.315 1.00 20.70 102 ARG A O 1
ATOM 743 N N . ALA A 1 121 ? 44.057 8.409 1.034 1.00 18.32 103 ALA A N 1
ATOM 744 C CA . ALA A 1 121 ? 44.406 9.303 2.161 1.00 18.86 103 ALA A CA 1
ATOM 745 C C . ALA A 1 121 ? 43.243 9.414 3.159 1.00 17.86 103 ALA A C 1
ATOM 746 O O . ALA A 1 121 ? 43.497 9.541 4.367 1.00 18.24 103 ALA A O 1
ATOM 748 N N . LEU A 1 122 ? 41.998 9.444 2.708 1.00 15.48 104 LEU A N 1
ATOM 749 C CA . LEU A 1 122 ? 40.863 9.489 3.670 1.00 16.65 104 LEU A CA 1
ATOM 750 C C . LEU A 1 122 ? 40.902 8.218 4.529 1.00 15.57 104 LEU A C 1
ATOM 751 O O . LEU A 1 122 ? 40.752 8.293 5.766 1.00 15.72 104 LEU A O 1
ATOM 756 N N . LEU A 1 123 ? 41.078 7.061 3.888 1.00 16.93 105 LEU A N 1
ATOM 757 C CA . LEU A 1 123 ? 41.111 5.783 4.640 1.00 18.66 105 LEU A CA 1
ATOM 758 C C . LEU A 1 123 ? 42.333 5.750 5.556 1.00 16.90 105 LEU A C 1
ATOM 759 O O . LEU A 1 123 ? 42.176 5.274 6.704 1.00 17.53 105 LEU A O 1
ATOM 764 N N . GLN A 1 124 ? 43.482 6.259 5.107 1.00 18.62 106 GLN A N 1
ATOM 765 C CA . GLN A 1 124 ? 44.707 6.282 5.947 1.00 19.32 106 GLN A CA 1
ATOM 766 C C . GLN A 1 124 ? 44.479 7.129 7.200 1.00 18.28 106 GLN A C 1
ATOM 767 O O . GLN A 1 124 ? 45.080 6.810 8.242 1.00 22.07 106 GLN A O 1
ATOM 773 N N . ALA A 1 125 ? 43.664 8.185 7.109 1.00 16.80 107 ALA A N 1
ATOM 774 C CA . ALA A 1 125 ? 43.345 9.074 8.250 1.00 17.07 107 ALA A CA 1
ATOM 775 C C . ALA A 1 125 ? 42.387 8.396 9.235 1.00 15.92 107 ALA A C 1
ATOM 776 O O . ALA A 1 125 ? 42.154 8.971 10.303 1.00 19.60 107 ALA A O 1
ATOM 778 N N . GLY A 1 126 ? 41.815 7.242 8.879 1.00 15.17 108 GLY A N 1
ATOM 779 C CA . GLY A 1 126 ? 40.912 6.476 9.749 1.00 15.75 108 GLY A CA 1
ATOM 780 C C . GLY A 1 126 ? 39.460 6.578 9.334 1.00 13.23 108 GLY A C 1
ATOM 781 O O . GLY A 1 126 ? 38.593 6.146 10.096 1.00 14.12 108 GLY A O 1
ATOM 782 N N . MET A 1 127 ? 39.173 7.210 8.200 1.00 13.37 109 MET A N 1
ATOM 783 C CA . MET A 1 127 ? 37.796 7.275 7.663 1.00 13.34 109 MET A CA 1
ATOM 784 C C . MET A 1 127 ? 37.447 5.893 7.108 1.00 13.46 109 MET A C 1
ATOM 785 O O . MET A 1 127 ? 38.323 5.123 6.730 1.00 16.49 109 MET A O 1
ATOM 790 N N . ASP A 1 128 ? 36.174 5.565 7.124 1.00 13.53 110 ASP A N 1
ATOM 791 C CA . ASP A 1 128 ? 35.718 4.211 6.746 1.00 13.39 110 ASP A CA 1
ATOM 792 C C . ASP A 1 128 ? 35.232 4.137 5.298 1.00 12.52 110 ASP A C 1
ATOM 793 O O . ASP A 1 128 ? 35.296 3.047 4.688 1.00 14.53 110 ASP A O 1
ATOM 798 N N . ASP A 1 129 ? 34.714 5.242 4.782 1.00 12.44 111 ASP A N 1
ATOM 799 C CA . ASP A 1 129 ? 34.036 5.250 3.472 1.00 13.32 111 ASP A CA 1
ATOM 800 C C . ASP A 1 129 ? 33.868 6.706 3.063 1.00 12.92 111 ASP A C 1
ATOM 801 O O . ASP A 1 129 ? 34.329 7.614 3.789 1.00 13.96 111 ASP A O 1
ATOM 806 N N . TYR A 1 130 ? 33.348 6.919 1.860 1.00 14.68 112 TYR A N 1
ATOM 807 C CA . TYR A 1 130 ? 33.235 8.281 1.329 1.00 17.30 112 TYR A CA 1
ATOM 808 C C . TYR A 1 130 ? 32.019 8.319 0.417 1.00 17.42 112 TYR A C 1
ATOM 809 O O . TYR A 1 130 ? 31.640 7.309 -0.202 1.00 22.26 112 TYR A O 1
ATOM 818 N N . LEU A 1 131 ? 31.433 9.502 0.341 1.00 18.59 113 LEU A N 1
ATOM 819 C CA . LEU A 1 131 ? 30.404 9.866 -0.654 1.00 20.05 113 LEU A CA 1
ATOM 820 C C . LEU A 1 131 ? 30.901 11.095 -1.417 1.00 19.35 113 LEU A C 1
ATOM 821 O O . LEU A 1 131 ? 31.518 11.984 -0.797 1.00 22.00 113 LEU A O 1
ATOM 826 N N . THR A 1 132 ? 30.663 11.147 -2.724 1.00 24.72 114 THR A N 1
ATOM 827 C CA . THR A 1 132 ? 31.020 12.330 -3.534 1.00 27.39 114 THR A CA 1
ATOM 828 C C . THR A 1 132 ? 29.793 13.250 -3.621 1.00 32.12 114 THR A C 1
ATOM 829 O O . THR A 1 132 ? 28.695 12.756 -3.940 1.00 40.04 114 THR A O 1
ATOM 833 N N . LYS A 1 133 ? 30.001 14.533 -3.285 1.00 27.87 115 LYS A N 1
ATOM 834 C CA . LYS A 1 133 ? 29.011 15.638 -3.376 1.00 30.69 115 LYS A CA 1
ATOM 835 C C . LYS A 1 133 ? 28.618 15.838 -4.842 1.00 34.26 115 LYS A C 1
ATOM 836 O O . LYS A 1 133 ? 29.401 15.560 -5.750 1.00 33.93 115 LYS A O 1
ATOM 842 N N . PRO A 1 134 ? 27.405 16.349 -5.148 1.00 35.15 116 PRO A N 1
ATOM 843 C CA . PRO A 1 134 ? 26.407 16.690 -4.142 1.00 36.16 116 PRO A CA 1
ATOM 844 C C . PRO A 1 134 ? 25.771 15.422 -3.570 1.00 36.78 116 PRO A C 1
ATOM 845 O O . PRO A 1 134 ? 25.703 14.405 -4.237 1.00 35.63 116 PRO A O 1
ATOM 849 N N . ILE A 1 135 ? 25.360 15.510 -2.310 1.00 31.92 117 ILE A N 1
ATOM 850 C CA . ILE A 1 135 ? 24.937 14.319 -1.527 1.00 37.70 117 ILE A CA 1
ATOM 851 C C . ILE A 1 135 ? 23.457 14.086 -1.804 1.00 39.58 117 ILE A C 1
ATOM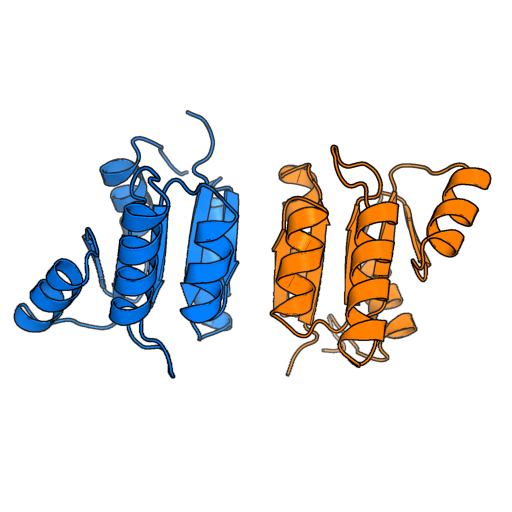 852 O O . ILE A 1 135 ? 22.724 15.081 -1.775 1.00 41.90 117 ILE A O 1
ATOM 857 N N . ASP A 1 136 ? 23.032 12.850 -2.099 1.00 35.35 118 ASP A N 1
ATOM 858 C CA . ASP A 1 136 ? 21.580 12.585 -2.283 1.00 35.86 118 ASP A CA 1
ATOM 859 C C . ASP A 1 136 ? 21.082 11.569 -1.264 1.00 27.30 118 ASP A C 1
ATOM 860 O O . ASP A 1 136 ? 21.884 10.819 -0.668 1.00 25.05 118 ASP A O 1
ATOM 865 N N . GLU A 1 137 ? 19.772 11.605 -1.060 1.00 28.38 119 GLU A N 1
ATOM 866 C CA . GLU A 1 137 ? 19.042 10.781 -0.070 1.00 28.79 119 GLU A CA 1
ATOM 867 C C . GLU A 1 137 ? 19.429 9.312 -0.262 1.00 25.28 119 GLU A C 1
ATOM 868 O O . GLU A 1 137 ? 19.671 8.647 0.757 1.00 25.91 119 GLU A O 1
ATOM 874 N N . GLN A 1 138 ? 19.493 8.803 -1.496 1.00 24.41 120 GLN A N 1
ATOM 875 C CA . GLN A 1 138 ? 19.708 7.348 -1.667 1.00 26.07 120 GLN A CA 1
ATOM 876 C C . GLN A 1 138 ? 21.121 6.994 -1.193 1.00 22.57 120 GLN A C 1
ATOM 877 O O . GLN A 1 138 ? 21.274 5.990 -0.495 1.00 23.61 120 GLN A O 1
ATOM 883 N N . GLN A 1 139 ? 22.124 7.779 -1.583 1.00 23.84 121 GLN A N 1
ATOM 884 C CA . GLN A 1 139 ? 23.527 7.510 -1.188 1.00 23.97 121 GLN A CA 1
ATOM 885 C C . GLN A 1 139 ? 23.603 7.545 0.342 1.00 21.33 121 GLN A C 1
ATOM 886 O O . GLN A 1 139 ? 24.265 6.674 0.931 1.00 20.45 121 GLN A O 1
ATOM 892 N N . LEU A 1 140 ? 22.964 8.526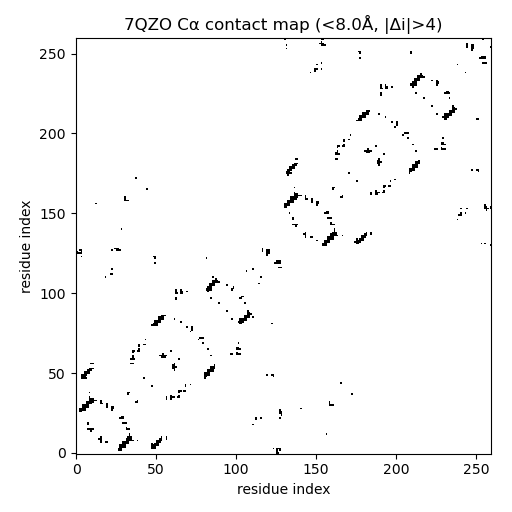 0.974 1.00 19.58 122 LEU A N 1
ATOM 893 C CA . LEU A 1 140 ? 23.000 8.643 2.456 1.00 18.67 122 LEU A CA 1
ATOM 894 C C . LEU A 1 140 ? 22.331 7.433 3.097 1.00 17.15 122 LEU A C 1
ATOM 895 O O . LEU A 1 140 ? 22.938 6.853 4.011 1.00 17.11 122 LEU A O 1
ATOM 900 N N . ALA A 1 141 ? 21.146 7.035 2.621 1.00 17.77 123 ALA A N 1
ATOM 901 C CA . ALA A 1 141 ? 20.405 5.892 3.200 1.00 19.90 123 ALA A CA 1
ATOM 902 C C . ALA A 1 141 ? 21.240 4.617 3.042 1.00 17.59 123 ALA A C 1
ATOM 903 O O . ALA A 1 141 ? 21.324 3.815 3.976 1.00 17.94 123 ALA A O 1
ATOM 905 N N . GLN A 1 142 ? 21.866 4.454 1.891 1.00 18.20 124 GLN A N 1
ATOM 906 C CA . GLN A 1 142 ? 22.618 3.211 1.570 1.00 17.06 124 GLN A CA 1
ATOM 907 C C . GLN A 1 142 ? 23.840 3.128 2.495 1.00 13.64 124 GLN A C 1
ATOM 908 O O . GLN A 1 142 ? 24.088 2.058 3.095 1.00 15.37 124 GLN A O 1
ATOM 914 N N . VAL A 1 143 ? 24.549 4.238 2.702 1.00 14.80 125 VAL A N 1
ATOM 915 C CA . VAL A 1 143 ? 25.799 4.167 3.496 1.00 14.81 125 VAL A CA 1
ATOM 916 C C . VAL A 1 143 ? 25.427 4.017 4.981 1.00 13.60 125 VAL A C 1
ATOM 917 O O . VAL A 1 143 ? 26.107 3.285 5.702 1.00 14.23 125 VAL A O 1
ATOM 921 N N . VAL A 1 144 ? 24.344 4.633 5.444 1.00 14.10 126 VAL A N 1
ATOM 922 C CA . VAL A 1 144 ? 23.902 4.409 6.844 1.00 14.16 126 VAL A CA 1
ATOM 923 C C . VAL A 1 144 ? 23.566 2.924 7.033 1.00 13.39 126 VAL A C 1
ATOM 924 O O . VAL A 1 144 ? 23.983 2.340 8.044 1.00 15.51 126 VAL A O 1
ATOM 928 N N . LEU A 1 145 ? 22.821 2.320 6.119 1.00 14.56 127 LEU A N 1
ATOM 929 C CA . LEU A 1 145 ? 22.452 0.896 6.310 1.00 16.07 127 LEU A CA 1
ATOM 930 C C . LEU A 1 145 ? 23.723 0.035 6.304 1.00 13.88 127 LEU A C 1
ATOM 931 O O . LEU A 1 145 ? 23.845 -0.865 7.126 1.00 15.87 127 LEU A O 1
ATOM 936 N N . LYS A 1 146 ? 24.629 0.291 5.365 1.00 14.87 128 LYS A N 1
ATOM 937 C CA . LYS A 1 146 ? 25.855 -0.514 5.225 1.00 15.13 128 LYS A CA 1
ATOM 938 C C . LYS A 1 146 ? 26.651 -0.505 6.526 1.00 14.88 128 LYS A C 1
ATOM 939 O O . LYS A 1 146 ? 27.178 -1.558 6.912 1.00 16.74 128 LYS A O 1
ATOM 945 N N . TRP A 1 147 ? 26.802 0.660 7.142 1.00 14.03 129 TRP A N 1
ATOM 946 C CA . TRP A 1 147 ? 27.764 0.799 8.260 1.00 15.53 129 TRP A CA 1
ATOM 947 C C . TRP A 1 147 ? 27.103 0.616 9.619 1.00 17.62 129 TRP A C 1
ATOM 948 O O . TRP A 1 147 ? 27.842 0.374 10.593 1.00 23.41 129 TRP A O 1
ATOM 959 N N . THR A 1 148 ? 25.784 0.732 9.715 1.00 16.45 130 THR A N 1
ATOM 960 C CA . THR A 1 148 ? 25.108 0.721 11.040 1.00 17.22 130 THR A CA 1
ATOM 961 C C . THR A 1 148 ? 24.087 -0.414 11.157 1.00 18.55 130 THR A C 1
ATOM 962 O O . THR A 1 148 ? 23.780 -0.773 12.280 1.00 21.08 130 THR A O 1
ATOM 966 N N . GLY A 1 149 ? 23.560 -0.939 10.048 1.00 17.25 131 GLY A N 1
ATOM 967 C CA . GLY A 1 149 ? 22.417 -1.875 10.071 1.00 17.56 131 GLY A CA 1
ATOM 968 C C . GLY A 1 149 ? 21.073 -1.188 10.180 1.00 17.54 131 GLY A C 1
ATOM 969 O O . GLY A 1 149 ? 20.044 -1.907 10.152 1.00 21.53 131 GLY A O 1
ATOM 970 N N . LEU A 1 150 ? 21.046 0.133 10.384 1.00 16.71 132 LEU A N 1
ATOM 971 C CA . LEU A 1 150 ? 19.771 0.861 10.555 1.00 17.96 132 LEU A CA 1
ATOM 972 C C . LEU A 1 150 ? 19.316 1.432 9.217 1.00 21.56 132 LEU A C 1
ATOM 973 O O . LEU A 1 150 ? 20.151 1.878 8.428 1.00 19.26 132 LEU A O 1
ATOM 978 N N . SER A 1 151 ? 18.011 1.318 8.970 1.00 29.24 133 SER A N 1
ATOM 979 C CA . SER A 1 151 ? 17.348 1.813 7.748 1.00 33.31 133 SER A CA 1
ATOM 980 C C . SER A 1 151 ? 16.867 3.243 8.003 1.00 34.97 133 SER A C 1
ATOM 981 O O . SER A 1 151 ? 16.547 3.589 9.164 1.00 43.04 133 SER A O 1
ATOM 984 N N . LEU A 1 152 ? 16.927 4.066 6.966 1.00 26.97 134 LEU A N 1
ATOM 985 C CA . LEU A 1 152 ? 16.240 5.376 6.904 1.00 28.05 134 LEU A CA 1
ATOM 986 C C . LEU A 1 152 ? 15.067 5.291 5.936 1.00 27.65 134 LEU A C 1
ATOM 987 O O . LEU A 1 152 ? 15.101 4.398 5.087 1.00 33.51 134 LEU A O 1
ATOM 992 N N . GLY A 1 153 ? 14.064 6.158 6.112 1.00 32.60 135 GLY A N 1
ATOM 993 C CA . GLY A 1 153 ? 12.966 6.379 5.146 1.00 34.64 135 GLY A CA 1
ATOM 994 C C . GLY A 1 153 ? 11.804 5.430 5.359 1.00 44.90 135 GLY A C 1
ATOM 995 O O . GLY A 1 153 ? 11.881 4.511 6.180 1.00 53.73 135 GLY A O 1
ATOM 996 N N . ARG B 1 26 ? 25.179 38.110 9.361 1.00 40.98 8 ARG B N 1
ATOM 997 C CA . ARG B 1 26 ? 25.063 36.668 9.764 1.00 37.55 8 ARG B CA 1
ATOM 998 C C . ARG B 1 26 ? 23.705 36.465 10.424 1.00 30.60 8 ARG B C 1
ATOM 999 O O . ARG B 1 26 ? 23.260 37.323 11.177 1.00 31.62 8 ARG B O 1
ATOM 1007 N N . PRO B 1 27 ? 22.989 35.337 10.199 1.00 28.80 9 PRO B N 1
ATOM 1008 C CA . PRO B 1 27 ? 21.727 35.114 10.900 1.00 26.10 9 PRO B CA 1
ATOM 1009 C C . PRO B 1 27 ? 21.914 34.898 12.390 1.00 19.85 9 PRO B C 1
ATOM 1010 O O . PRO B 1 27 ? 22.987 34.519 12.873 1.00 21.33 9 PRO B O 1
ATOM 1014 N N . PRO B 1 28 ? 20.845 35.099 13.171 1.00 17.99 10 PRO B N 1
ATOM 1015 C CA . PRO B 1 28 ? 20.893 34.765 14.580 1.00 16.26 10 PRO B CA 1
ATOM 1016 C C . PRO B 1 28 ? 21.272 33.301 14.776 1.00 14.46 10 PRO B C 1
ATOM 1017 O O . PRO B 1 28 ? 20.797 32.450 14.028 1.00 16.47 10 PRO B O 1
ATOM 1021 N N . ARG B 1 29 ? 22.093 33.049 15.780 1.00 13.30 11 ARG B N 1
ATOM 1022 C CA . ARG B 1 29 ? 22.540 31.694 16.102 1.00 11.86 11 ARG B CA 1
ATOM 1023 C C . ARG B 1 29 ? 21.890 31.270 17.400 1.00 11.19 11 ARG B C 1
ATOM 1024 O O . ARG B 1 29 ? 22.055 31.952 18.385 1.00 12.25 11 ARG B O 1
ATOM 1032 N N . LEU B 1 30 ? 21.128 30.194 17.363 1.00 11.23 12 LEU B N 1
ATOM 1033 C CA . LEU B 1 30 ? 20.278 29.808 18.505 1.00 10.52 12 LEU B CA 1
ATOM 1034 C C . LEU B 1 30 ? 20.588 28.374 18.924 1.00 10.58 12 LEU B C 1
ATOM 1035 O O . LEU B 1 30 ? 20.800 27.503 18.065 1.00 12.30 12 LEU B O 1
ATOM 1040 N N . LEU B 1 31 ? 20.526 28.138 20.223 1.00 10.55 13 LEU B N 1
ATOM 1041 C CA . LEU B 1 31 ? 20.673 26.788 20.804 1.00 10.66 13 LEU B CA 1
ATOM 1042 C C . LEU B 1 31 ? 19.328 26.347 21.349 1.00 10.49 13 LEU B C 1
ATOM 1043 O O . LEU B 1 31 ? 18.676 27.121 22.058 1.00 11.42 13 LEU B O 1
ATOM 1048 N N . CYS B 1 32 ? 18.950 25.116 21.050 1.00 12.26 14 CYS B N 1
ATOM 1049 C CA . CYS B 1 32 ? 17.734 24.419 21.551 1.00 12.76 14 CYS B CA 1
ATOM 1050 C C . CYS B 1 32 ? 18.265 23.257 22.418 1.00 11.05 14 CYS B C 1
ATOM 1051 O O . CYS B 1 32 ? 19.191 22.524 21.951 1.00 10.55 14 CYS B O 1
ATOM 1054 N N . VAL B 1 33 ? 17.687 23.016 23.588 1.00 11.06 15 VAL B N 1
ATOM 1055 C CA . VAL B 1 33 ? 18.100 21.937 24.527 1.00 11.34 15 VAL B CA 1
ATOM 1056 C C . VAL B 1 33 ? 16.840 21.199 24.980 1.00 11.62 15 VAL B C 1
ATOM 1057 O O . VAL B 1 33 ? 15.946 21.834 25.579 1.00 12.27 15 VAL B O 1
ATOM 1061 N N . ASP B 1 34 ? 16.779 19.884 24.759 1.00 11.94 16 ASP B N 1
ATOM 1062 C CA . ASP B 1 34 ? 15.606 19.099 25.198 1.00 12.41 16 ASP B CA 1
ATOM 1063 C C . ASP B 1 34 ? 15.993 17.631 25.196 1.00 13.02 16 ASP B C 1
ATOM 1064 O O . ASP B 1 34 ? 16.588 17.201 24.243 1.00 13.09 16 ASP B O 1
ATOM 1069 N N . ASP B 1 35 ? 15.582 16.920 26.228 1.00 13.33 17 ASP B N 1
ATOM 1070 C CA . ASP B 1 35 ? 15.874 15.478 26.342 1.00 13.97 17 ASP B CA 1
ATOM 1071 C C . ASP B 1 35 ? 14.833 14.609 25.625 1.00 16.61 17 ASP B C 1
ATOM 1072 O O . ASP B 1 35 ? 15.047 13.386 25.585 1.00 19.92 17 ASP B O 1
ATOM 1077 N N . ASN B 1 36 ? 13.819 15.219 25.007 1.00 15.10 18 ASN B N 1
ATOM 1078 C CA . ASN B 1 36 ? 12.800 14.495 24.221 1.00 17.53 18 ASN B CA 1
ATOM 1079 C C . ASN B 1 36 ? 13.097 14.755 22.755 1.00 15.93 18 ASN B C 1
ATOM 1080 O O . ASN B 1 36 ? 13.026 15.892 22.295 1.00 16.17 18 ASN B O 1
ATOM 1085 N N . PRO B 1 37 ? 13.527 13.737 21.983 1.00 16.45 19 PRO B N 1
ATOM 1086 C CA . PRO B 1 37 ? 13.965 13.976 20.608 1.00 16.59 19 PRO B CA 1
ATOM 1087 C C . PRO B 1 37 ? 12.878 14.617 19.736 1.00 17.48 19 PRO B C 1
ATOM 1088 O O . PRO B 1 37 ? 13.211 15.492 18.926 1.00 17.39 19 PRO B O 1
ATOM 1092 N N . ALA B 1 38 ? 11.615 14.220 19.894 1.00 18.74 20 ALA B N 1
ATOM 1093 C CA . ALA B 1 38 ? 10.529 14.797 19.061 1.00 20.01 20 ALA B CA 1
ATOM 1094 C C . ALA B 1 38 ? 10.356 16.285 19.398 1.00 19.60 20 ALA B C 1
ATOM 1095 O O . ALA B 1 38 ? 10.245 17.116 18.474 1.00 19.71 20 ALA B O 1
ATOM 1097 N N . ASN B 1 39 ? 10.339 16.640 20.681 1.00 18.82 21 ASN B N 1
ATOM 1098 C CA . ASN B 1 39 ? 10.145 18.053 21.085 1.00 19.23 21 ASN B CA 1
ATOM 1099 C C . ASN B 1 39 ? 11.368 18.871 20.647 1.00 17.26 21 ASN B C 1
ATOM 1100 O O . ASN B 1 39 ? 11.212 20.012 20.204 1.00 18.14 21 ASN B O 1
ATOM 1105 N N . LEU B 1 40 ? 12.557 18.285 20.721 1.00 14.78 22 LEU B N 1
ATOM 1106 C CA . LEU B 1 40 ? 13.777 19.010 20.308 1.00 12.87 22 LEU B CA 1
ATOM 1107 C C . LEU B 1 40 ? 13.685 19.315 18.814 1.00 14.26 22 LEU B C 1
ATOM 1108 O O . LEU B 1 40 ? 13.978 20.436 18.382 1.00 15.22 22 LEU B O 1
ATOM 1113 N N . LEU B 1 41 ? 13.335 18.311 18.021 1.00 15.90 23 LEU B N 1
ATOM 1114 C CA . LEU B 1 41 ? 13.232 18.484 16.552 1.00 16.36 23 LEU B CA 1
ATOM 1115 C C . LEU B 1 41 ? 12.157 19.523 16.231 1.00 16.76 23 LEU B C 1
ATOM 1116 O O . LEU B 1 41 ? 12.385 20.324 15.284 1.00 16.87 23 LEU B O 1
ATOM 1121 N N . LEU B 1 42 ? 11.049 19.566 16.978 1.00 18.31 24 LEU B N 1
ATOM 1122 C CA . LEU B 1 42 ? 9.974 20.546 16.671 1.00 18.76 24 LEU B CA 1
ATOM 1123 C C . LEU B 1 42 ? 10.549 21.954 16.840 1.00 17.41 24 LEU B C 1
ATOM 1124 O O . LEU B 1 42 ? 10.423 22.766 15.927 1.00 16.74 24 LEU B O 1
ATOM 1129 N N . VAL B 1 43 ? 11.159 22.244 17.977 1.00 15.62 25 VAL B N 1
ATOM 1130 C CA . VAL B 1 43 ? 11.658 23.614 18.247 1.00 15.95 25 VAL B CA 1
ATOM 1131 C C . VAL B 1 43 ? 12.762 23.935 17.235 1.00 14.72 25 VAL B C 1
ATOM 1132 O O . VAL B 1 43 ? 12.782 25.038 16.686 1.00 14.67 25 VAL B O 1
ATOM 1136 N N . GLN B 1 44 ? 13.678 23.012 16.992 1.00 14.20 26 GLN B N 1
ATOM 1137 C CA . GLN B 1 44 ? 14.781 23.235 16.037 1.00 13.63 26 GLN B CA 1
ATOM 1138 C C . GLN B 1 44 ? 14.196 23.551 14.659 1.00 14.75 26 GLN B C 1
ATOM 1139 O O . GLN B 1 44 ? 14.678 24.478 13.966 1.00 15.16 26 GLN B O 1
ATOM 1145 N N . THR B 1 45 ? 13.171 22.824 14.244 1.00 13.82 27 THR B N 1
ATOM 1146 C CA . THR B 1 45 ? 12.592 22.997 12.893 1.00 15.53 27 THR B CA 1
ATOM 1147 C C . THR B 1 45 ? 11.965 24.387 12.795 1.00 14.98 27 THR B C 1
ATOM 1148 O O . THR B 1 45 ? 12.159 25.040 11.767 1.00 16.69 27 THR B O 1
ATOM 1152 N N . LEU B 1 46 ? 11.265 24.830 13.837 1.00 14.97 28 LEU B N 1
ATOM 1153 C CA . LEU B 1 46 ? 10.611 26.169 13.824 1.00 14.73 28 LEU B CA 1
ATOM 1154 C C . LEU B 1 46 ? 11.678 27.259 13.812 1.00 14.55 28 LEU B C 1
ATOM 1155 O O . LEU B 1 46 ? 11.519 28.222 13.080 1.00 15.63 28 LEU B O 1
ATOM 1160 N N . LEU B 1 47 ? 12.743 27.113 14.579 1.00 13.93 29 LEU B N 1
ATOM 1161 C CA . LEU B 1 47 ? 13.798 28.160 14.596 1.00 14.51 29 LEU B CA 1
ATOM 1162 C C . LEU B 1 47 ? 14.556 28.192 13.260 1.00 14.84 29 LEU B C 1
ATOM 1163 O O . LEU B 1 47 ? 14.855 29.301 12.771 1.00 15.88 29 LEU B O 1
ATOM 1168 N N . SER B 1 48 ? 14.861 27.043 12.653 1.00 14.11 30 SER B N 1
ATOM 1169 C CA . SER B 1 48 ? 15.529 26.992 11.330 1.00 14.96 30 SER B CA 1
ATOM 1170 C C . SER B 1 48 ? 14.580 27.605 10.286 1.00 15.67 30 SER B C 1
ATOM 1171 O O . SER B 1 48 ? 15.054 28.320 9.407 1.00 18.61 30 SER B O 1
ATOM 1174 N N . ASP B 1 49 ? 13.275 27.379 10.414 1.00 15.70 31 ASP B N 1
ATOM 1175 C CA . ASP B 1 49 ? 12.271 27.929 9.472 1.00 18.60 31 ASP B CA 1
ATOM 1176 C C . ASP B 1 49 ? 12.254 29.459 9.546 1.00 17.03 31 ASP B C 1
ATOM 1177 O O . ASP B 1 49 ? 11.922 30.106 8.531 1.00 21.83 31 ASP B O 1
ATOM 1182 N N . LEU B 1 50 ? 12.535 30.019 10.725 1.00 17.67 32 LEU B N 1
ATOM 1183 C CA . LEU B 1 50 ? 12.604 31.493 10.943 1.00 18.49 32 LEU B CA 1
ATOM 1184 C C . LEU B 1 50 ? 13.922 32.061 10.385 1.00 17.97 32 LEU B C 1
ATOM 1185 O O . LEU B 1 50 ? 14.099 33.290 10.453 1.00 19.18 32 LEU B O 1
ATOM 1190 N N . GLY B 1 51 ? 14.843 31.207 9.923 1.00 17.48 33 GLY B N 1
ATOM 1191 C CA . GLY B 1 51 ? 16.108 31.636 9.297 1.00 18.85 33 GLY B CA 1
ATOM 1192 C C . GLY B 1 51 ? 17.278 31.667 10.269 1.00 16.60 33 GLY B C 1
ATOM 1193 O O . GLY B 1 51 ? 18.347 32.179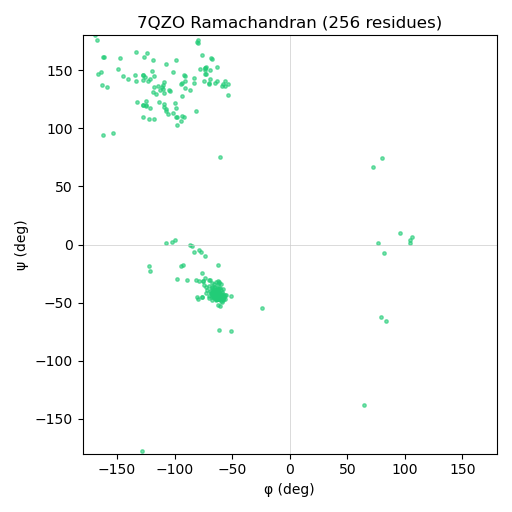 9.898 1.00 20.02 33 GLY B O 1
ATOM 1194 N N . ALA B 1 52 ? 17.116 31.132 11.478 1.00 15.04 34 ALA B N 1
ATOM 1195 C CA . ALA B 1 52 ? 18.224 31.068 12.448 1.00 14.57 34 ALA B CA 1
ATOM 1196 C C . ALA B 1 52 ? 19.168 29.918 12.072 1.00 14.32 34 ALA B C 1
ATOM 1197 O O . ALA B 1 52 ? 18.766 28.914 11.429 1.00 15.04 34 ALA B O 1
ATOM 1199 N N . GLN B 1 53 ? 20.430 30.094 12.419 1.00 14.93 35 GLN B N 1
ATOM 1200 C CA . GLN B 1 53 ? 21.425 28.997 12.451 1.00 14.09 35 GLN B CA 1
ATOM 1201 C C . GLN B 1 53 ? 21.227 28.269 13.780 1.00 13.21 35 GLN B C 1
ATOM 1202 O O . GLN B 1 53 ? 21.432 28.882 14.824 1.00 15.92 35 GLN B O 1
ATOM 1208 N N . VAL B 1 54 ? 20.806 27.015 13.774 1.00 13.33 36 VAL B N 1
ATOM 1209 C CA . VAL B 1 54 ? 20.357 26.352 15.020 1.00 12.51 36 VAL B CA 1
ATOM 1210 C C . VAL B 1 54 ? 21.219 25.140 15.380 1.00 11.49 36 VAL B C 1
ATOM 1211 O O . VAL B 1 54 ? 21.564 24.344 14.500 1.00 14.72 36 VAL B O 1
ATOM 1215 N N . THR B 1 55 ? 21.580 25.042 16.643 1.00 12.47 37 THR B N 1
ATOM 1216 C CA . THR B 1 55 ? 22.156 23.827 17.255 1.00 13.18 37 THR B CA 1
ATOM 1217 C C . THR B 1 55 ? 21.095 23.244 18.185 1.00 11.68 37 THR B C 1
ATOM 1218 O O . THR B 1 55 ? 20.470 23.992 18.934 1.00 11.18 37 THR B O 1
ATOM 1222 N N . ALA B 1 56 ? 20.980 21.929 18.193 1.00 13.77 38 ALA B N 1
ATOM 1223 C CA . ALA B 1 56 ? 20.015 21.201 19.026 1.00 11.19 38 ALA B CA 1
ATOM 1224 C C . ALA B 1 56 ? 20.772 20.132 19.809 1.00 12.06 38 ALA B C 1
ATOM 1225 O O . ALA B 1 56 ? 21.445 19.271 19.203 1.00 15.61 38 ALA B O 1
ATOM 1227 N N . VAL B 1 57 ? 20.707 20.215 21.131 1.00 11.05 39 VAL B N 1
ATOM 1228 C CA . VAL B 1 57 ? 21.392 19.239 22.011 1.00 11.20 39 VAL B CA 1
ATOM 1229 C C . VAL B 1 57 ? 20.409 18.639 22.994 1.00 11.22 39 VAL B C 1
ATOM 1230 O O . VAL B 1 57 ? 19.323 19.158 23.185 1.00 11.76 39 VAL B O 1
ATOM 1234 N N . ASP B 1 58 ? 20.816 17.505 23.544 1.00 12.40 40 ASP B N 1
ATOM 1235 C CA . ASP B 1 58 ? 19.891 16.578 24.239 1.00 13.42 40 ASP B CA 1
ATOM 1236 C C . ASP B 1 58 ? 19.942 16.632 25.765 1.00 13.23 40 ASP B C 1
ATOM 1237 O O . ASP B 1 58 ? 19.250 15.853 26.392 1.00 12.59 40 ASP B O 1
ATOM 1242 N N . SER B 1 59 ? 20.735 17.492 26.369 1.00 10.20 41 SER B N 1
ATOM 1243 C CA . SER B 1 59 ? 20.940 17.479 27.836 1.00 10.58 41 SER B CA 1
ATOM 1244 C C . SER B 1 59 ? 21.522 18.807 28.290 1.00 9.67 41 SER B C 1
ATOM 1245 O O . SER B 1 59 ? 22.084 19.595 27.486 1.00 10.56 41 SER B O 1
ATOM 1248 N N . GLY B 1 60 ? 21.386 19.046 29.575 1.00 11.62 42 GLY B N 1
ATOM 1249 C CA . GLY B 1 60 ? 21.984 20.212 30.227 1.00 12.48 42 GLY B CA 1
ATOM 1250 C C . GLY B 1 60 ? 23.490 20.135 30.203 1.00 11.01 42 GLY B C 1
ATOM 1251 O O . GLY B 1 60 ? 24.155 21.158 30.027 1.00 11.22 42 GLY B O 1
ATOM 1252 N N . TYR B 1 61 ? 24.040 18.936 30.300 1.00 10.82 43 TYR B N 1
ATOM 1253 C CA . TYR B 1 61 ? 25.497 18.754 30.224 1.00 11.73 43 TYR B CA 1
ATOM 1254 C C . TYR B 1 61 ? 25.946 19.221 28.850 1.00 11.13 43 TYR B C 1
ATOM 1255 O O . TYR B 1 61 ? 26.963 19.925 28.720 1.00 12.43 43 TYR B O 1
ATOM 1264 N N . ALA B 1 62 ? 25.240 18.784 27.812 1.00 10.61 44 ALA B N 1
ATOM 1265 C CA . ALA B 1 62 ? 25.599 19.166 26.445 1.00 11.22 44 ALA B CA 1
ATOM 1266 C C . ALA B 1 62 ? 25.457 20.682 26.304 1.00 10.26 44 ALA B C 1
ATOM 1267 O O . ALA B 1 62 ? 26.273 21.291 25.599 1.00 10.64 44 ALA B O 1
ATOM 1269 N N . ALA B 1 63 ? 24.405 21.268 26.874 1.00 10.40 45 ALA B N 1
ATOM 1270 C CA . ALA B 1 63 ? 24.182 22.723 26.757 1.00 9.72 45 ALA B CA 1
ATOM 1271 C C . ALA B 1 63 ? 25.385 23.483 27.308 1.00 9.49 45 ALA B C 1
ATOM 1272 O O . ALA B 1 63 ? 25.869 24.393 26.653 1.00 10.53 45 ALA B O 1
ATOM 1274 N N . LEU B 1 64 ? 25.904 23.097 28.465 1.00 10.26 46 LEU B N 1
ATOM 1275 C CA . LEU B 1 64 ? 27.088 23.781 29.017 1.00 10.84 46 LEU B CA 1
ATOM 1276 C C . LEU B 1 64 ? 28.248 23.659 28.034 1.00 10.65 46 LEU B C 1
ATOM 1277 O O . LEU B 1 64 ? 28.900 24.646 27.726 1.00 10.75 46 LEU B O 1
ATOM 1282 N N . GLU B 1 65 ? 28.504 22.460 27.542 1.00 10.20 47 GLU B N 1
ATOM 1283 C CA . GLU B 1 65 ? 29.710 22.247 26.732 1.00 10.69 47 GLU B CA 1
ATOM 1284 C C . GLU B 1 65 ? 29.595 23.016 25.416 1.00 10.39 47 GLU B C 1
ATOM 1285 O O . GLU B 1 65 ? 30.621 23.603 24.977 1.00 10.50 47 GLU B O 1
ATOM 1291 N N . VAL B 1 66 ? 28.429 23.016 24.777 1.00 10.42 48 VAL B N 1
ATOM 1292 C CA . VAL B 1 66 ? 28.302 23.708 23.481 1.00 9.75 48 VAL B CA 1
ATOM 1293 C C . VAL B 1 66 ? 28.274 25.230 23.658 1.00 9.22 48 VAL B C 1
ATOM 1294 O O . VAL B 1 66 ? 28.770 25.921 22.778 1.00 10.06 48 VAL B O 1
ATOM 1298 N N . VAL B 1 67 ? 27.793 25.736 24.781 1.00 8.96 49 VAL B N 1
ATOM 1299 C CA . VAL B 1 67 ? 27.830 27.194 25.065 1.00 9.91 49 VAL B CA 1
ATOM 1300 C C . VAL B 1 67 ? 29.280 27.632 25.292 1.00 9.55 49 VAL B C 1
ATOM 1301 O O . VAL B 1 67 ? 29.643 28.758 24.896 1.00 11.13 49 VAL B O 1
ATOM 1305 N N . GLN B 1 68 ? 30.132 26.757 25.822 1.00 9.67 50 GLN B N 1
ATOM 1306 C CA . GLN B 1 68 ? 31.565 27.110 25.931 1.00 10.11 50 GLN B CA 1
ATOM 1307 C C . GLN B 1 68 ? 32.155 27.182 24.527 1.00 10.42 50 GLN B C 1
ATOM 1308 O O . GLN B 1 68 ? 32.990 28.049 24.257 1.00 11.74 50 GLN B O 1
ATOM 1314 N N . ARG B 1 69 ? 31.780 26.242 23.664 1.00 9.41 51 ARG B N 1
ATOM 1315 C CA . ARG B 1 69 ? 32.413 26.102 22.338 1.00 9.47 51 ARG B CA 1
ATOM 1316 C C . ARG B 1 69 ? 31.947 27.171 21.350 1.00 10.15 51 ARG B C 1
ATOM 1317 O O . ARG B 1 69 ? 32.802 27.671 20.616 1.00 12.23 51 ARG B O 1
ATOM 1325 N N . GLU B 1 70 ? 30.644 27.428 21.283 1.00 10.56 52 GLU B N 1
ATOM 1326 C CA . GLU B 1 70 ? 30.031 28.252 20.207 1.00 10.37 52 GLU B CA 1
ATOM 1327 C C . GLU B 1 70 ? 29.339 29.468 20.800 1.00 10.68 52 GLU B C 1
ATOM 1328 O O . GLU B 1 70 ? 28.871 29.413 21.927 1.00 11.72 52 GLU B O 1
ATOM 1334 N N . ARG B 1 71 ? 29.312 30.541 20.027 1.00 11.49 53 ARG B N 1
ATOM 1335 C CA . ARG B 1 71 ? 28.631 31.792 20.447 1.00 11.63 53 ARG B CA 1
ATOM 1336 C C . ARG B 1 71 ? 27.211 31.785 19.909 1.00 10.92 53 ARG B C 1
ATOM 1337 O O . ARG B 1 71 ? 26.996 31.875 18.693 1.00 13.34 53 ARG B O 1
ATOM 1345 N N . PHE B 1 72 ? 26.262 31.658 20.804 1.00 11.47 54 PHE B N 1
ATOM 1346 C CA . PHE B 1 72 ? 24.820 31.771 20.507 1.00 11.13 54 PHE B CA 1
ATOM 1347 C C . PHE B 1 72 ? 24.329 33.143 20.927 1.00 11.45 54 PHE B C 1
ATOM 1348 O O . PHE B 1 72 ? 24.798 33.717 21.924 1.00 13.05 54 PHE B O 1
ATOM 1356 N N . ASP B 1 73 ? 23.342 33.620 20.189 1.00 10.61 55 ASP B N 1
ATOM 1357 C CA . ASP 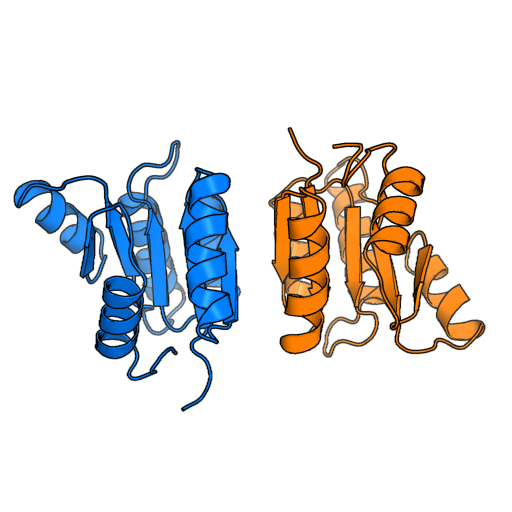B 1 73 ? 22.585 34.823 20.567 1.00 11.47 55 ASP B CA 1
ATOM 1358 C C . ASP B 1 73 ? 21.603 34.521 21.692 1.00 11.35 55 ASP B C 1
ATOM 1359 O O . ASP B 1 73 ? 21.309 35.408 22.500 1.00 12.57 55 ASP B O 1
ATOM 1364 N N . LEU B 1 74 ? 21.084 33.309 21.750 1.00 11.12 56 LEU B N 1
ATOM 1365 C CA . LEU B 1 74 ? 20.040 32.988 22.739 1.00 11.05 56 LEU B CA 1
ATOM 1366 C C . LEU B 1 74 ? 19.941 31.472 22.823 1.00 10.97 56 LEU B C 1
ATOM 1367 O O . LEU B 1 74 ? 20.191 30.769 21.824 1.00 11.35 56 LEU B O 1
ATOM 1372 N N . VAL B 1 75 ? 19.601 30.982 24.002 1.00 10.60 57 VAL B N 1
ATOM 1373 C CA . VAL B 1 75 ? 19.409 29.540 24.294 1.00 10.20 57 VAL B CA 1
ATOM 1374 C C . VAL B 1 75 ? 17.968 29.313 24.738 1.00 10.31 57 VAL B C 1
ATOM 1375 O O . VAL B 1 75 ? 17.484 30.021 25.615 1.00 11.69 57 VAL B O 1
ATOM 1379 N N . PHE B 1 76 ? 17.327 28.325 24.150 1.00 10.57 58 PHE B N 1
ATOM 1380 C CA . PHE B 1 76 ? 16.055 27.755 24.635 1.00 10.77 58 PHE B CA 1
ATOM 1381 C C . PHE B 1 76 ? 16.349 26.476 25.404 1.00 11.07 58 PHE B C 1
ATOM 1382 O O . PHE B 1 76 ? 16.935 25.566 24.810 1.00 13.31 58 PHE B O 1
ATOM 1390 N N . MET B 1 77 ? 15.950 26.426 26.672 1.00 12.64 59 MET B N 1
ATOM 1391 C CA . MET B 1 77 ? 16.359 25.351 27.616 1.00 12.95 59 MET B CA 1
ATOM 1392 C C . MET B 1 77 ? 15.124 24.636 28.166 1.00 13.28 59 MET B C 1
ATOM 1393 O O . MET B 1 77 ? 14.353 25.239 28.890 1.00 14.86 59 MET B O 1
ATOM 1398 N N . ASP B 1 78 ? 15.010 23.349 27.888 1.00 13.87 60 ASP B N 1
ATOM 1399 C CA . ASP B 1 78 ? 14.044 22.474 28.579 1.00 14.30 60 ASP B CA 1
ATOM 1400 C C . ASP B 1 78 ? 14.318 22.518 30.077 1.00 14.37 60 ASP B C 1
ATOM 1401 O O . ASP B 1 78 ? 15.478 22.447 30.467 1.00 15.85 60 ASP B O 1
ATOM 1406 N N . VAL B 1 79 ? 13.265 22.583 30.883 1.00 14.02 61 VAL B N 1
ATOM 1407 C CA . VAL B 1 79 ? 13.408 22.639 32.351 1.00 16.09 61 VAL B CA 1
ATOM 1408 C C . VAL B 1 79 ? 13.665 21.228 32.894 1.00 15.77 61 VAL B C 1
ATOM 1409 O O . VAL B 1 79 ? 14.548 21.086 33.725 1.00 19.79 61 VAL B O 1
ATOM 1413 N N . GLN B 1 80 ? 12.905 20.221 32.478 1.00 16.55 62 GLN B N 1
ATOM 1414 C CA . GLN B 1 80 ? 13.000 18.904 33.143 1.00 15.94 62 GLN B CA 1
ATOM 1415 C C . GLN B 1 80 ? 13.905 17.977 32.328 1.00 14.42 62 GLN B C 1
ATOM 1416 O O . GLN B 1 80 ? 13.486 17.504 31.277 1.00 16.72 62 GLN B O 1
ATOM 1422 N N . MET B 1 81 ? 15.081 17.690 32.854 1.00 13.61 63 MET B N 1
ATOM 1423 C CA . MET B 1 81 ? 16.026 16.723 32.258 1.00 13.86 63 MET B CA 1
ATOM 1424 C C . MET B 1 81 ? 16.736 16.024 33.401 1.00 15.40 63 MET B C 1
ATOM 1425 O O . MET B 1 81 ? 17.029 16.634 34.431 1.00 15.55 63 MET B O 1
ATOM 1430 N N . PRO B 1 82 ? 17.054 14.724 33.247 1.00 16.95 64 PRO B N 1
ATOM 1431 C CA . PRO B 1 82 ? 17.717 13.971 34.300 1.00 17.39 64 PRO B CA 1
ATOM 1432 C C . PRO B 1 82 ? 19.190 14.369 34.465 1.00 17.07 64 PRO B C 1
ATOM 1433 O O . PRO B 1 82 ? 19.840 14.730 33.483 1.00 18.52 64 PRO B O 1
ATOM 1437 N N . GLY B 1 83 ? 19.655 14.306 35.709 1.00 16.93 65 GLY B N 1
ATOM 1438 C CA . GLY B 1 83 ? 21.048 14.571 36.118 1.00 19.70 65 GLY B CA 1
ATOM 1439 C C . GLY B 1 83 ? 21.297 16.056 36.297 1.00 16.10 65 GLY B C 1
ATOM 1440 O O . GLY B 1 83 ? 21.666 16.505 37.398 1.00 20.15 65 GLY B O 1
ATOM 1441 N N . MET B 1 84 ? 21.226 16.777 35.194 1.00 14.22 66 MET B N 1
ATOM 1442 C CA . MET B 1 84 ? 21.318 18.253 35.169 1.00 13.83 66 MET B CA 1
ATOM 1443 C C . MET B 1 84 ? 20.053 18.807 34.526 1.00 14.65 66 MET B C 1
ATOM 1444 O O . MET B 1 84 ? 19.864 18.674 33.297 1.00 15.53 66 MET B O 1
ATOM 1449 N N . ASP B 1 85 ? 19.192 19.412 35.340 1.00 13.19 67 ASP B N 1
ATOM 1450 C CA . ASP B 1 85 ? 17.952 20.006 34.793 1.00 14.51 67 ASP B CA 1
ATOM 1451 C C . ASP B 1 85 ? 18.270 21.376 34.187 1.00 12.51 67 ASP B C 1
ATOM 1452 O O . ASP B 1 85 ? 19.431 21.839 34.226 1.00 12.92 67 ASP B O 1
ATOM 1457 N N . GLY B 1 86 ? 17.273 21.985 33.554 1.00 12.36 68 GLY B N 1
ATOM 1458 C CA . GLY B 1 86 ? 17.508 23.272 32.875 1.00 11.99 6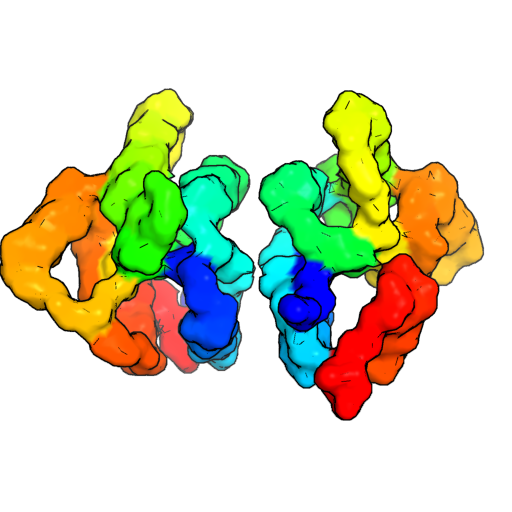8 GLY B CA 1
ATOM 1459 C C . GLY B 1 86 ? 17.956 24.386 33.821 1.00 13.08 68 GLY B C 1
ATOM 1460 O O . GLY B 1 86 ? 18.744 25.229 33.417 1.00 13.57 68 GLY B O 1
ATOM 1461 N N . ARG B 1 87 ? 17.507 24.379 35.071 1.00 13.27 69 ARG B N 1
ATOM 1462 C CA . ARG B 1 87 ? 17.945 25.371 36.086 1.00 13.49 69 ARG B CA 1
ATOM 1463 C C . ARG B 1 87 ? 19.431 25.148 36.373 1.00 11.88 69 ARG B C 1
ATOM 1464 O O . ARG B 1 87 ? 20.207 26.104 36.393 1.00 12.83 69 ARG B O 1
ATOM 1472 N N . GLN B 1 88 ? 19.829 23.898 36.572 1.00 12.12 70 GLN B N 1
ATOM 1473 C CA . GLN B 1 88 ? 21.228 23.570 36.912 1.00 11.65 70 GLN B CA 1
ATOM 1474 C C . GLN B 1 88 ? 22.108 23.885 35.712 1.00 10.45 70 GLN B C 1
ATOM 1475 O O . GLN B 1 88 ? 23.240 24.315 35.899 1.00 12.16 70 GLN B O 1
ATOM 1481 N N . ALA B 1 89 ? 21.631 23.607 34.500 1.00 9.72 71 ALA B N 1
ATOM 1482 C CA . ALA B 1 89 ? 22.421 23.906 33.287 1.00 10.23 71 ALA B CA 1
ATOM 1483 C C . ALA B 1 89 ? 22.622 25.418 33.147 1.00 9.72 71 ALA B C 1
ATOM 1484 O O . ALA B 1 89 ? 23.704 25.871 32.761 1.00 11.27 71 ALA B O 1
ATOM 1486 N N . THR B 1 90 ? 21.592 26.192 33.461 1.00 10.82 72 THR B N 1
ATOM 1487 C CA . THR B 1 90 ? 21.698 27.664 33.363 1.00 11.09 72 THR B CA 1
ATOM 1488 C C . THR B 1 90 ? 22.721 28.150 34.386 1.00 11.00 72 THR B C 1
ATOM 1489 O O . THR B 1 90 ? 23.595 28.966 34.047 1.00 11.68 72 THR B O 1
ATOM 1493 N N . GLU B 1 91 ? 22.647 27.622 35.603 1.00 11.18 73 GLU B N 1
ATOM 1494 C CA . GLU B 1 91 ? 23.629 27.981 36.640 1.00 12.04 73 GLU B CA 1
ATOM 1495 C C . GLU B 1 91 ? 25.042 27.629 36.169 1.00 10.57 73 GLU B C 1
ATOM 1496 O O . GLU B 1 91 ? 25.982 28.429 36.343 1.00 12.59 73 GLU B O 1
ATOM 1502 N N . ALA B 1 92 ? 25.211 26.458 35.566 1.00 10.32 74 ALA B N 1
ATOM 1503 C CA . ALA B 1 92 ? 26.529 26.037 35.041 1.00 10.74 74 ALA B CA 1
ATOM 1504 C C . ALA B 1 92 ? 27.023 27.043 33.989 1.00 9.26 74 ALA B C 1
ATOM 1505 O O . ALA B 1 92 ? 28.212 27.473 34.024 1.00 10.49 74 ALA B O 1
ATOM 1507 N N . ILE B 1 93 ? 26.125 27.469 33.103 1.00 9.54 75 ILE B N 1
ATOM 1508 C CA . ILE B 1 93 ? 26.504 28.429 32.047 1.00 9.86 75 ILE B CA 1
ATOM 1509 C C . ILE B 1 93 ? 26.906 29.747 32.711 1.00 9.74 75 ILE B C 1
ATOM 1510 O O . ILE B 1 93 ? 27.909 30.354 32.307 1.00 10.54 75 ILE B O 1
ATOM 1515 N N . ARG B 1 94 ? 26.103 30.214 33.647 1.00 9.88 76 ARG B N 1
ATOM 1516 C CA . ARG B 1 94 ? 26.360 31.522 34.297 1.00 11.01 76 ARG B CA 1
ATOM 1517 C C . ARG B 1 94 ? 27.699 31.486 35.041 1.00 11.36 76 ARG B C 1
ATOM 1518 O O . ARG B 1 94 ? 28.461 32.475 34.986 1.00 12.31 76 ARG B O 1
ATOM 1526 N N . ARG B 1 95 ? 28.009 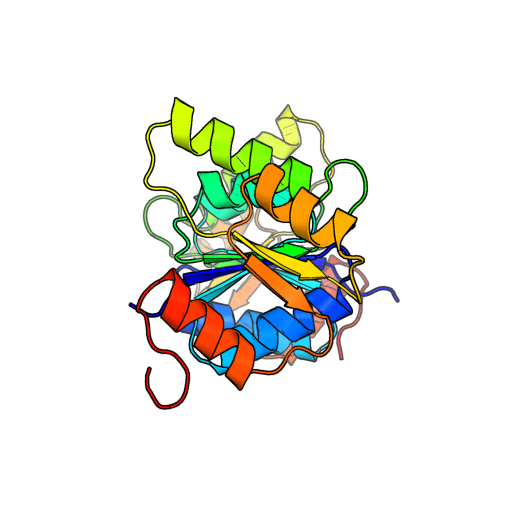30.374 35.699 1.00 11.46 77 ARG B N 1
ATOM 1527 C CA . ARG B 1 95 ? 29.286 30.252 36.443 1.00 12.28 77 ARG B CA 1
ATOM 1528 C C . ARG B 1 95 ? 30.448 30.283 35.444 1.00 11.48 77 ARG B C 1
ATOM 1529 O O . ARG B 1 95 ? 31.465 30.912 35.742 1.00 12.75 77 ARG B O 1
ATOM 1537 N N . TRP B 1 96 ? 30.317 29.568 34.325 1.00 10.51 78 TRP B N 1
ATOM 1538 C CA . TRP B 1 96 ? 31.382 29.586 33.292 1.00 10.21 78 TRP B CA 1
ATOM 1539 C C . TRP B 1 96 ? 31.538 31.004 32.729 1.00 10.44 78 TRP B C 1
ATOM 1540 O O . TRP B 1 96 ? 32.665 31.465 32.593 1.00 11.57 78 TRP B O 1
ATOM 1551 N N . GLU B 1 97 ? 30.438 31.655 32.388 1.00 10.47 79 GLU B N 1
ATOM 1552 C CA . GLU B 1 97 ? 30.501 33.022 31.798 1.00 12.07 79 GLU B CA 1
ATOM 1553 C C . GLU B 1 97 ? 31.268 33.949 32.746 1.00 12.09 79 GLU B C 1
ATOM 1554 O O . GLU B 1 97 ? 32.108 34.758 32.306 1.00 12.11 79 GLU B O 1
ATOM 1560 N N . ALA B 1 98 ? 30.975 33.852 34.030 1.00 11.65 80 ALA B N 1
ATOM 1561 C CA . ALA B 1 98 ? 31.572 34.754 35.035 1.00 11.70 80 ALA B CA 1
ATOM 1562 C C . ALA B 1 98 ? 33.075 34.478 35.153 1.00 12.71 80 ALA B C 1
ATOM 1563 O O . ALA B 1 98 ? 33.859 35.417 35.219 1.00 15.87 80 ALA B O 1
ATOM 1565 N N . GLU B 1 99 ? 33.457 33.214 35.272 1.00 12.88 81 GLU B N 1
ATOM 1566 C CA . GLU B 1 99 ? 34.873 32.851 35.475 1.00 11.95 81 GLU B CA 1
ATOM 1567 C C . GLU B 1 99 ? 35.661 33.050 34.178 1.00 11.92 81 GLU B C 1
ATOM 1568 O O . GLU B 1 99 ? 36.798 33.527 34.219 1.00 13.84 81 GLU B O 1
ATOM 1574 N N . ARG B 1 100 ? 35.085 32.664 33.044 1.00 12.19 82 ARG B N 1
ATOM 1575 C CA . ARG B 1 100 ? 35.805 32.709 31.748 1.00 12.13 82 ARG B CA 1
ATOM 1576 C C . ARG B 1 100 ? 35.877 34.151 31.233 1.00 12.45 82 ARG B C 1
ATOM 1577 O O . ARG B 1 100 ? 36.758 34.458 30.398 1.00 13.75 82 ARG B O 1
ATOM 1585 N N . GLU B 1 101 ? 34.933 34.957 31.682 1.00 13.00 83 GLU B N 1
ATOM 1586 C CA . GLU B 1 101 ? 34.793 36.407 31.366 1.00 14.74 83 GLU B CA 1
ATOM 1587 C C . GLU B 1 101 ? 34.314 36.533 29.925 1.00 13.73 83 GLU B C 1
ATOM 1588 O O . GLU B 1 101 ? 35.042 37.063 29.069 1.00 18.38 83 GLU B O 1
ATOM 1594 N N . VAL B 1 102 ? 33.085 36.075 29.718 1.00 13.84 84 VAL B N 1
ATOM 1595 C CA . VAL B 1 102 ? 32.438 36.013 28.391 1.00 13.66 84 VAL B CA 1
ATOM 1596 C C . VAL B 1 102 ? 31.082 36.707 28.504 1.00 14.95 84 VAL B C 1
ATOM 1597 O O . VAL B 1 102 ? 30.397 36.513 29.526 1.00 17.10 84 VAL B O 1
ATOM 1601 N N . SER B 1 103 ? 30.709 37.442 27.469 1.00 15.19 85 SER B N 1
ATOM 1602 C CA . SER B 1 103 ? 29.410 38.143 27.381 1.00 16.28 85 SER B CA 1
ATOM 1603 C C . SER B 1 103 ? 28.318 37.109 27.623 1.00 14.94 85 SER B C 1
ATOM 1604 O O . SER B 1 103 ? 28.266 36.070 26.962 1.00 14.94 85 SER B O 1
ATOM 1607 N N . PRO B 1 104 ? 27.382 37.369 28.546 1.00 14.39 86 PRO B N 1
ATOM 1608 C CA . PRO B 1 104 ? 26.332 36.393 28.833 1.00 14.82 86 PRO B CA 1
ATOM 1609 C C . PRO B 1 104 ? 25.327 36.205 27.700 1.00 14.71 86 PRO B C 1
ATOM 1610 O O . PRO B 1 104 ? 24.988 37.122 26.959 1.00 17.94 86 PRO B O 1
ATOM 1614 N N . VAL B 1 105 ? 24.804 34.993 27.644 1.00 12.56 87 VAL B N 1
ATOM 1615 C CA . VAL B 1 105 ? 23.774 34.606 26.661 1.00 13.18 87 VAL B CA 1
ATOM 1616 C C . VAL B 1 105 ? 22.430 34.543 27.374 1.00 13.50 87 VAL B C 1
ATOM 1617 O O . VAL B 1 105 ? 22.288 33.900 28.414 1.00 13.52 87 VAL B O 1
ATOM 1621 N N . PRO B 1 106 ? 21.371 35.147 26.806 1.00 11.51 88 PRO B N 1
ATOM 1622 C CA . PRO B 1 106 ? 20.038 34.977 27.358 1.00 12.27 88 PRO B CA 1
ATOM 1623 C C . PRO B 1 106 ? 19.632 33.499 27.266 1.00 11.53 88 PRO B C 1
ATOM 1624 O O . PRO B 1 106 ? 19.851 32.848 26.278 1.00 11.74 88 PRO B O 1
ATOM 1628 N N . VAL B 1 107 ? 18.967 33.042 28.316 1.00 11.32 89 VAL B N 1
ATOM 1629 C CA . VAL B 1 107 ? 18.451 31.664 28.423 1.00 10.96 89 VAL B CA 1
ATOM 1630 C C . VAL B 1 107 ? 16.957 31.730 28.718 1.00 10.92 89 VAL B C 1
ATOM 1631 O O . VAL B 1 107 ? 16.554 32.350 29.703 1.00 12.58 89 VAL B O 1
ATOM 1635 N N . ILE B 1 108 ? 16.181 31.083 27.858 1.00 10.70 90 ILE B N 1
ATOM 1636 C CA . ILE B 1 108 ? 14.707 31.060 27.905 1.00 12.35 90 ILE B CA 1
ATOM 1637 C C . ILE B 1 108 ? 14.275 29.639 28.227 1.00 11.39 90 ILE B C 1
ATOM 1638 O O . ILE B 1 108 ? 14.618 28.731 27.482 1.00 13.03 90 ILE B O 1
ATOM 1643 N N . ALA B 1 109 ? 13.529 29.469 29.294 1.00 12.47 91 ALA B N 1
ATOM 1644 C CA . ALA B 1 109 ? 13.007 28.149 29.670 1.00 14.01 91 ALA B CA 1
ATOM 1645 C C . ALA B 1 109 ? 11.862 27.758 28.749 1.00 16.08 91 ALA B C 1
ATOM 1646 O O . ALA B 1 109 ? 11.061 28.610 28.355 1.00 16.33 91 ALA B O 1
ATOM 1648 N N . LEU B 1 110 ? 11.831 26.485 28.394 1.00 16.43 92 LEU B N 1
ATOM 1649 C CA . LEU B 1 110 ? 10.679 25.836 27.747 1.00 20.05 92 LEU B CA 1
ATOM 1650 C C . LEU B 1 110 ? 10.043 24.929 28.789 1.00 22.58 92 LEU B C 1
ATOM 1651 O O . LEU B 1 110 ? 10.739 23.995 29.280 1.00 21.48 92 LEU B O 1
ATOM 1656 N N . THR B 1 111 ? 8.801 25.225 29.154 1.00 24.11 93 THR B N 1
ATOM 1657 C CA . THR B 1 111 ? 8.084 24.481 30.223 1.00 28.50 93 THR B CA 1
ATOM 1658 C C . THR B 1 111 ? 6.723 24.007 29.700 1.00 32.47 93 THR B C 1
ATOM 1659 O O . THR B 1 111 ? 6.124 24.713 28.879 1.00 33.96 93 THR B O 1
ATOM 1663 N N . ALA B 1 112 ? 6.265 22.840 30.152 1.00 35.38 94 ALA B N 1
ATOM 1664 C CA . ALA B 1 112 ? 4.940 22.260 29.809 1.00 42.20 94 ALA B CA 1
ATOM 1665 C C . ALA B 1 112 ? 3.820 23.197 30.281 1.00 50.35 94 ALA B C 1
ATOM 1666 O O . ALA B 1 112 ? 3.184 23.849 29.426 1.00 72.10 94 ALA B O 1
ATOM 1668 N N . HIS B 1 113 ? 3.578 23.238 31.591 1.00 55.77 95 HIS B N 1
ATOM 1669 C CA . HIS B 1 113 ? 2.676 24.206 32.269 1.00 62.53 95 HIS B CA 1
ATOM 1670 C C . HIS B 1 113 ? 3.156 24.369 33.709 1.00 64.50 95 HIS B C 1
ATOM 1671 O O . HIS B 1 113 ? 2.789 23.537 34.565 1.00 76.41 95 HIS B O 1
ATOM 1678 N N . ALA B 1 114 ? 3.956 25.404 33.941 1.00 62.62 96 ALA B N 1
ATOM 1679 C CA . ALA B 1 114 ? 4.704 25.635 35.193 1.00 61.21 96 ALA B CA 1
ATOM 1680 C C . ALA B 1 114 ? 3.779 26.300 36.215 1.00 55.99 96 ALA B C 1
ATOM 1681 O O . ALA B 1 114 ? 2.927 27.115 35.807 1.00 65.78 96 ALA B O 1
ATOM 1683 N N . LEU B 1 115 ? 3.928 25.942 37.492 1.00 54.97 97 LEU B N 1
ATOM 1684 C CA . LEU B 1 115 ? 3.282 26.654 38.622 1.00 54.27 97 LEU B CA 1
ATOM 1685 C C . LEU B 1 115 ? 4.056 27.956 38.859 1.00 45.86 97 LEU B C 1
ATOM 1686 O O . LEU B 1 115 ? 5.175 28.076 38.328 1.00 40.98 97 LEU B O 1
ATOM 1691 N N . SER B 1 116 ? 3.470 28.908 39.588 1.00 43.55 98 SER B N 1
ATOM 1692 C CA . SER B 1 116 ? 4.107 30.212 39.918 1.00 47.04 98 SER B CA 1
ATOM 1693 C C . SER B 1 116 ? 5.460 29.972 40.605 1.00 38.82 98 SER B C 1
ATOM 1694 O O . SER B 1 116 ? 6.429 30.673 40.263 1.00 36.74 98 SER B O 1
ATOM 1697 N N . ASN B 1 117 ? 5.531 29.024 41.547 1.00 39.58 99 ASN B N 1
ATOM 1698 C CA . ASN B 1 117 ? 6.790 28.707 42.274 1.00 36.67 99 ASN B CA 1
ATOM 1699 C C . ASN B 1 117 ? 7.835 28.208 41.266 1.00 35.83 99 ASN B C 1
ATOM 1700 O O . ASN B 1 117 ? 9.017 28.573 41.415 1.00 37.37 99 ASN B O 1
ATOM 1705 N N . GLU B 1 118 ? 7.436 27.412 40.272 1.00 37.79 100 GLU B N 1
ATOM 1706 C CA . GLU B 1 118 ? 8.391 26.936 39.238 1.00 35.89 100 GLU B CA 1
ATOM 1707 C C . GLU B 1 118 ? 8.884 28.126 38.402 1.00 35.17 100 GLU B C 1
ATOM 1708 O O . GLU B 1 118 ? 10.094 28.172 38.152 1.00 33.71 100 GLU B O 1
ATOM 1714 N N . LYS B 1 119 ? 7.996 29.042 37.988 1.00 30.02 101 LYS B N 1
ATOM 1715 C CA . LYS B 1 119 ? 8.364 30.235 37.169 1.00 28.41 101 LYS B CA 1
ATOM 1716 C C . LYS B 1 119 ? 9.378 31.098 37.953 1.00 25.89 101 LYS B C 1
ATOM 1717 O O . LYS B 1 119 ? 10.401 31.532 37.362 1.00 26.00 101 LYS B O 1
ATOM 1723 N N . ARG B 1 120 ? 9.129 31.349 39.238 1.00 24.08 102 ARG B N 1
ATOM 1724 C CA . ARG B 1 120 ? 10.079 32.098 40.104 1.00 23.80 102 ARG B CA 1
ATOM 1725 C C . ARG B 1 120 ? 11.401 31.333 40.218 1.00 23.11 102 ARG B C 1
ATOM 1726 O O . ARG B 1 120 ? 12.461 31.990 40.178 1.00 24.00 102 ARG B O 1
ATOM 1734 N N . ALA B 1 121 ? 11.375 29.995 40.298 1.00 23.18 103 ALA B N 1
ATOM 1735 C CA . ALA B 1 121 ? 12.603 29.179 40.448 1.00 21.37 103 ALA B CA 1
ATOM 1736 C C . ALA B 1 121 ? 13.458 29.260 39.179 1.00 20.43 103 ALA B C 1
ATOM 1737 O O . ALA B 1 121 ? 14.692 29.227 39.288 1.00 22.20 103 ALA B O 1
ATOM 1739 N N . LEU B 1 122 ? 12.839 29.379 38.005 1.00 19.59 104 LEU B N 1
ATOM 1740 C CA . LEU B 1 122 ? 13.616 29.502 36.749 1.00 18.68 104 LEU B CA 1
ATOM 1741 C C . LEU B 1 122 ? 14.436 30.803 36.810 1.00 18.22 104 LEU B C 1
ATOM 1742 O O . LEU B 1 122 ? 15.651 30.810 36.433 1.00 18.52 104 LEU B O 1
ATOM 1747 N N . LEU B 1 123 ? 13.830 31.898 37.271 1.00 18.22 105 LEU B N 1
ATOM 1748 C CA . LEU B 1 123 ? 14.523 33.210 37.255 1.00 16.92 105 LEU B CA 1
ATOM 1749 C C . LEU B 1 123 ? 15.611 33.206 38.330 1.00 16.90 105 LEU B C 1
ATOM 1750 O O . LEU B 1 123 ? 16.709 33.707 38.079 1.00 17.98 105 LEU B O 1
ATOM 1755 N N . GLN B 1 124 ? 15.356 32.570 39.470 1.00 19.10 106 GLN B N 1
ATOM 1756 C CA . GLN B 1 124 ? 16.360 32.454 40.552 1.00 21.87 106 GLN B CA 1
ATOM 1757 C C . GLN B 1 124 ? 17.600 31.716 40.010 1.00 22.57 106 GLN B C 1
ATOM 1758 O O . GLN B 1 124 ? 18.712 32.067 40.442 1.00 25.88 106 GLN B O 1
ATOM 1764 N N . ALA B 1 125 ? 17.438 30.750 39.083 1.00 20.62 107 ALA B N 1
ATOM 1765 C CA . ALA B 1 125 ? 18.546 29.937 38.527 1.00 20.41 107 ALA B CA 1
ATOM 1766 C C . ALA B 1 125 ? 19.335 30.701 37.448 1.00 20.95 107 ALA B C 1
ATOM 1767 O O . ALA B 1 125 ? 20.331 30.168 36.960 1.00 22.76 107 ALA B O 1
ATOM 1769 N N . GLY B 1 126 ? 18.911 31.905 37.064 1.00 18.26 108 GLY B N 1
ATOM 1770 C CA . GLY B 1 126 ? 19.663 32.704 36.075 1.00 17.30 108 GLY B CA 1
ATOM 1771 C C . GLY B 1 126 ? 19.007 32.691 34.713 1.00 14.58 108 GLY B C 1
ATOM 1772 O O . GLY B 1 126 ? 19.585 33.263 33.772 1.00 16.71 108 GLY B O 1
ATOM 1773 N N . MET B 1 127 ? 17.866 32.019 34.581 1.00 15.07 109 MET B N 1
ATOM 1774 C CA . MET B 1 127 ? 17.109 32.023 33.312 1.00 15.28 109 MET B CA 1
ATOM 1775 C C . MET B 1 127 ? 16.461 33.413 33.211 1.00 14.97 109 MET B C 1
ATOM 1776 O O . MET B 1 127 ? 16.134 34.048 34.239 1.00 17.93 109 MET B O 1
ATOM 1781 N N . ASP B 1 128 ? 16.337 33.911 32.000 1.00 13.86 110 ASP B N 1
ATOM 1782 C CA . ASP B 1 128 ? 15.847 35.287 31.755 1.00 13.61 110 ASP B CA 1
ATOM 1783 C C . ASP B 1 128 ? 14.330 35.333 31.620 1.00 12.50 110 ASP B C 1
ATOM 1784 O O . ASP B 1 128 ? 13.737 36.376 31.939 1.00 13.28 110 ASP B O 1
ATOM 1789 N N . ASP B 1 129 ? 13.736 34.259 31.116 1.00 13.06 111 ASP B N 1
ATOM 1790 C CA . ASP B 1 129 ? 12.305 34.264 30.763 1.00 13.27 111 ASP B CA 1
ATOM 1791 C C . ASP B 1 129 ? 11.896 32.822 30.487 1.00 13.66 111 ASP B C 1
ATOM 1792 O O . ASP B 1 129 ? 12.704 31.888 30.644 1.00 13.84 111 ASP B O 1
ATOM 1797 N N . TYR B 1 130 ? 10.638 32.639 30.155 1.00 16.53 112 TYR B N 1
ATOM 1798 C CA . TYR B 1 130 ? 10.116 31.300 29.832 1.00 16.66 112 TYR B CA 1
ATOM 1799 C C . TYR B 1 130 ? 9.028 31.438 28.777 1.00 19.42 112 TYR B C 1
ATOM 1800 O O . TYR B 1 130 ? 8.373 32.520 28.654 1.00 21.44 112 TYR B O 1
ATOM 1809 N N . LEU B 1 131 ? 8.800 30.301 28.128 1.00 19.70 113 LEU B N 1
ATOM 1810 C CA . LEU B 1 131 ? 7.652 30.021 27.243 1.00 24.44 113 LEU B CA 1
ATOM 1811 C C . LEU B 1 131 ? 6.993 28.733 27.711 1.00 27.49 113 LEU B C 1
ATOM 1812 O O . LEU B 1 131 ? 7.724 27.804 28.105 1.00 30.18 113 LEU B O 1
ATOM 1817 N N . THR B 1 132 ? 5.672 28.656 27.584 1.00 32.11 114 THR B N 1
ATOM 1818 C CA . THR B 1 132 ? 4.895 27.422 27.858 1.00 34.88 114 THR B CA 1
ATOM 1819 C C . THR B 1 132 ? 4.759 26.609 26.560 1.00 40.01 114 THR B C 1
ATOM 1820 O O . THR B 1 132 ? 4.554 27.220 25.494 1.00 45.75 114 THR B O 1
ATOM 1824 N N . LYS B 1 133 ? 4.861 25.278 26.691 1.00 44.24 115 LYS B N 1
ATOM 1825 C CA . LYS B 1 133 ? 4.865 24.204 25.643 1.00 52.02 115 LYS B CA 1
ATOM 1826 C C . LYS B 1 133 ? 4.176 24.577 24.329 1.00 63.14 115 LYS B C 1
ATOM 1827 O O . LYS B 1 133 ? 4.784 24.404 23.273 1.00 78.55 115 LYS B O 1
ATOM 1833 N N . PRO B 1 134 ? 2.895 25.020 24.288 1.00 71.19 116 PRO B N 1
ATOM 1834 C CA . PRO B 1 134 ? 2.254 25.295 23.001 1.00 63.50 116 PRO B CA 1
ATOM 1835 C C . PRO B 1 134 ? 3.061 26.394 22.297 1.00 46.79 116 PRO B C 1
ATOM 1836 O O . PRO B 1 134 ? 2.635 27.534 22.298 1.00 55.34 116 PRO B O 1
ATOM 1840 N N . ILE B 1 135 ? 4.225 26.027 21.754 1.00 44.32 117 ILE B N 1
ATOM 1841 C CA . ILE B 1 135 ? 5.205 26.977 21.146 1.00 48.26 117 ILE B CA 1
ATOM 1842 C C . ILE B 1 135 ? 4.744 27.241 19.714 1.00 41.09 117 ILE B C 1
ATOM 1843 O O . ILE B 1 135 ? 4.302 26.284 19.061 1.00 40.47 117 ILE B O 1
ATOM 1848 N N . ASP B 1 136 ? 4.814 28.482 19.233 1.00 33.70 118 ASP B N 1
ATOM 1849 C CA . ASP B 1 136 ? 4.659 28.711 17.772 1.00 34.31 118 ASP B CA 1
ATOM 1850 C C . ASP B 1 136 ? 5.749 29.660 17.291 1.00 26.75 118 ASP B C 1
ATOM 1851 O O . ASP B 1 136 ? 6.413 30.321 18.138 1.00 25.82 118 ASP B O 1
ATOM 1856 N N . GLU B 1 137 ? 5.924 29.716 15.973 1.00 26.85 119 GLU B N 1
ATOM 1857 C CA . GLU B 1 137 ? 7.018 30.501 15.356 1.00 23.67 119 GLU B CA 1
ATOM 1858 C C . GLU B 1 137 ? 6.905 31.956 15.784 1.00 21.78 119 GLU B C 1
ATOM 1859 O O . GLU B 1 137 ? 7.944 32.561 16.017 1.00 22.73 119 GLU B O 1
ATOM 1865 N N . GLN B 1 138 ? 5.692 32.523 15.801 1.00 22.79 120 GLN B N 1
ATOM 1866 C CA . GLN B 1 138 ? 5.540 33.969 16.099 1.00 23.98 120 GLN B CA 1
ATOM 1867 C C . GLN B 1 138 ? 6.076 34.220 17.508 1.00 19.23 120 GLN B C 1
ATOM 1868 O O . GLN B 1 138 ? 6.760 35.240 17.701 1.00 18.67 120 GLN B O 1
ATOM 1874 N N . GLN B 1 139 ? 5.744 33.357 18.470 1.00 18.89 121 GLN B N 1
ATOM 1875 C CA . GLN B 1 139 ? 6.187 33.557 19.874 1.00 18.24 121 GLN B CA 1
ATOM 1876 C C . GLN B 1 139 ? 7.712 33.431 19.942 1.00 16.41 121 GLN B C 1
ATOM 1877 O O . GLN B 1 139 ? 8.362 34.227 20.633 1.00 16.61 121 GLN B O 1
ATOM 1883 N N . LEU B 1 140 ? 8.281 32.442 19.264 1.00 16.15 122 LEU B N 1
ATOM 1884 C CA . LEU B 1 140 ? 9.751 32.239 19.299 1.00 14.51 122 LEU B CA 1
ATOM 1885 C C . LEU B 1 140 ? 10.421 33.501 18.747 1.00 14.14 122 LEU B C 1
ATOM 1886 O O . LEU B 1 140 ? 11.407 33.967 19.320 1.00 14.15 122 LEU B O 1
ATOM 1891 N N . ALA B 1 141 ? 9.919 34.039 17.641 1.00 14.20 123 ALA B N 1
ATOM 1892 C CA . ALA B 1 141 ? 10.514 35.239 17.026 1.00 15.17 123 ALA B CA 1
ATOM 1893 C C . ALA B 1 141 ? 10.376 36.437 17.973 1.00 13.42 123 ALA B C 1
ATOM 1894 O O . ALA B 1 141 ? 11.312 37.230 18.066 1.00 14.51 123 ALA B O 1
ATOM 1896 N N . GLN B 1 142 ? 9.244 36.583 18.666 1.00 12.83 124 GLN B N 1
ATOM 1897 C CA . GLN B 1 142 ? 9.083 37.686 19.643 1.00 12.73 124 GLN B CA 1
ATOM 1898 C C . GLN B 1 142 ? 10.121 37.551 20.747 1.00 12.38 124 GLN B C 1
ATOM 1899 O O . GLN B 1 142 ? 10.722 38.556 21.122 1.00 12.72 124 GLN B O 1
ATOM 1905 N N . VAL B 1 143 ? 10.329 36.340 21.259 1.00 12.60 125 VAL B N 1
ATOM 1906 C CA . VAL B 1 143 ? 11.281 36.140 22.372 1.00 13.42 125 VAL B CA 1
ATOM 1907 C C . VAL B 1 143 ? 12.678 36.532 21.890 1.00 12.41 125 VAL B C 1
ATOM 1908 O O . VAL B 1 143 ? 13.414 37.176 22.623 1.00 13.28 125 VAL B O 1
ATOM 1912 N N . VAL B 1 144 ? 13.059 36.123 20.689 1.00 12.26 126 VAL B N 1
ATOM 1913 C CA . VAL B 1 144 ? 14.400 36.449 20.168 1.00 12.71 126 VAL B CA 1
ATOM 1914 C C . VAL B 1 144 ? 14.493 37.969 20.025 1.00 12.22 126 VAL B C 1
ATOM 1915 O O . VAL B 1 144 ? 15.521 38.535 20.397 1.00 13.47 126 VAL B O 1
ATOM 1919 N N . LEU B 1 145 ? 13.483 38.629 19.482 1.00 12.01 127 LEU B N 1
ATOM 1920 C CA . LEU B 1 145 ? 13.561 40.099 19.319 1.00 12.39 127 LEU B CA 1
ATOM 1921 C C . LEU B 1 145 ? 13.706 40.780 20.681 1.00 12.36 127 LEU B C 1
ATOM 1922 O O . LEU B 1 145 ? 14.560 41.669 20.834 1.00 14.15 127 LEU B O 1
ATOM 1927 N N . LYS B 1 146 ? 12.905 40.372 21.651 1.00 12.11 128 LYS B N 1
ATOM 1928 C CA . LYS B 1 146 ? 12.943 40.970 22.993 1.00 12.07 128 LYS B CA 1
ATOM 1929 C C . LYS B 1 146 ? 14.331 40.824 23.603 1.00 12.56 128 LYS B C 1
ATOM 1930 O O . LYS B 1 146 ? 14.826 41.805 24.163 1.00 14.34 128 LYS B O 1
ATOM 1936 N N . TRP B 1 147 ? 14.893 39.628 23.573 1.00 13.22 129 TRP B N 1
ATOM 1937 C CA . TRP B 1 147 ? 16.091 39.330 24.396 1.00 11.89 129 TRP B CA 1
ATOM 1938 C C . TRP B 1 147 ? 17.398 39.566 23.627 1.00 14.19 129 TRP B C 1
ATOM 1939 O O . TRP B 1 147 ? 18.441 39.627 24.300 1.00 17.57 129 TRP B O 1
ATOM 1950 N N . THR B 1 148 ? 17.363 39.650 22.294 1.00 14.37 130 THR B N 1
ATOM 1951 C CA . THR B 1 148 ? 18.595 39.853 21.490 1.00 15.51 130 THR B CA 1
ATOM 1952 C C . THR B 1 148 ? 18.545 41.110 20.604 1.00 15.83 130 THR B C 1
ATOM 1953 O O . THR B 1 148 ? 19.612 41.523 20.131 1.00 16.98 130 THR B O 1
ATOM 1957 N N . GLY B 1 149 ? 17.363 41.673 20.332 1.00 13.79 131 GLY B N 1
ATOM 1958 C CA . GLY B 1 149 ? 17.185 42.770 19.365 1.00 14.65 131 GLY B CA 1
ATOM 1959 C C . GLY B 1 149 ? 17.234 42.319 17.920 1.00 14.51 131 GLY B C 1
ATOM 1960 O O . GLY B 1 149 ? 17.144 43.177 17.035 1.00 16.57 131 GLY B O 1
ATOM 1961 N N . LEU B 1 150 ? 17.392 41.012 17.669 1.00 14.80 132 LEU B N 1
ATOM 1962 C CA . LEU B 1 150 ? 17.529 40.456 16.306 1.00 15.60 132 LEU B CA 1
ATOM 1963 C C . LEU B 1 150 ? 16.170 40.025 15.779 1.00 14.98 132 LEU B C 1
ATOM 1964 O O . LEU B 1 150 ? 15.377 39.454 16.533 1.00 15.51 132 LEU B O 1
ATOM 1969 N N . SER B 1 151 ? 15.958 40.314 14.498 1.00 18.94 133 SER B N 1
ATOM 1970 C CA . SER B 1 151 ? 14.736 39.983 13.740 1.00 19.56 133 SER B CA 1
ATOM 1971 C C . SER B 1 151 ? 14.917 38.631 13.057 1.00 22.88 133 SER B C 1
ATOM 1972 O O . SER B 1 151 ? 16.066 38.233 12.734 1.00 27.86 133 SER B O 1
ATOM 1975 N N . LEU B 1 152 ? 13.821 37.901 12.955 1.00 22.11 134 LEU B N 1
ATOM 1976 C CA . LEU B 1 152 ? 13.756 36.580 12.288 1.00 24.35 134 LEU B CA 1
ATOM 1977 C C . LEU B 1 152 ? 12.614 36.590 11.274 1.00 26.89 134 LEU B C 1
ATOM 1978 O O . LEU B 1 152 ? 11.990 37.622 11.113 1.00 31.55 134 LEU B O 1
ATOM 1983 N N . G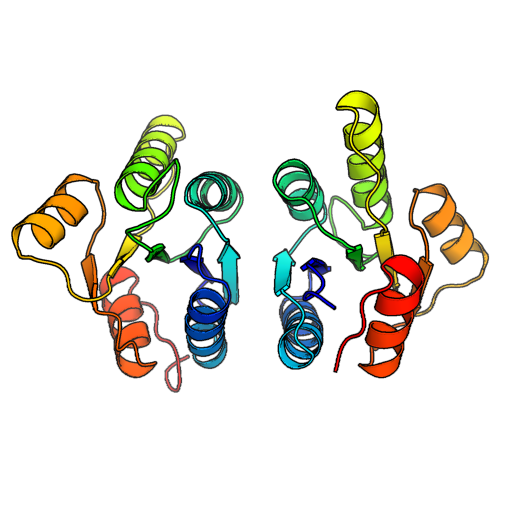LY B 1 153 ? 12.364 35.462 10.611 1.00 30.25 135 GLY B N 1
ATOM 1984 C CA . GLY B 1 153 ? 11.162 35.280 9.772 1.00 29.63 135 GLY B CA 1
ATOM 1985 C C . GLY B 1 153 ? 11.161 36.232 8.589 1.00 32.55 135 GLY B C 1
ATOM 1986 O O . GLY B 1 153 ? 12.239 36.435 7.993 1.00 40.57 135 GLY B O 1
ATOM 1987 N N . GLN B 1 154 ? 10.009 36.829 8.272 1.00 31.48 136 GLN B N 1
ATOM 1988 C CA . GLN B 1 154 ? 9.861 37.783 7.136 1.00 36.50 136 GLN B CA 1
ATOM 1989 C C . GLN B 1 154 ? 10.740 39.027 7.365 1.00 38.03 136 GLN B C 1
ATOM 1990 O O . GLN B 1 154 ? 11.024 39.729 6.370 1.00 35.52 136 GLN B O 1
ATOM 1996 N N . SER B 1 155 ? 11.189 39.285 8.600 1.00 37.33 137 SER B N 1
ATOM 1997 C CA . SER B 1 155 ? 12.042 40.45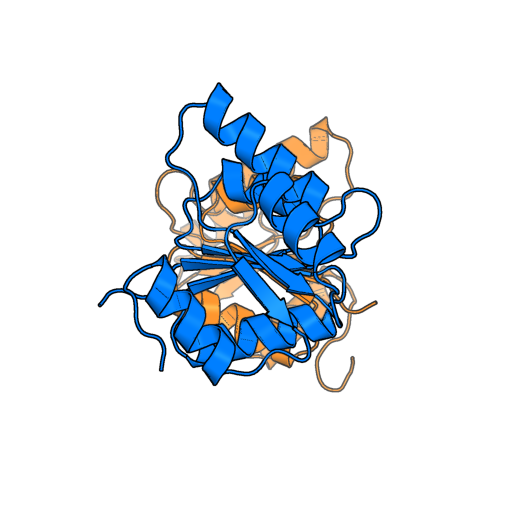3 8.952 1.00 37.14 137 SER B CA 1
ATOM 1998 C C . SER B 1 155 ? 13.521 40.047 9.057 1.00 36.50 137 SER B C 1
ATOM 1999 O O . SER B 1 155 ? 14.338 40.925 9.408 1.00 41.56 137 SER B O 1
ATOM 2002 N N . LEU B 1 156 ? 13.862 38.783 8.764 1.00 42.40 138 LEU B N 1
ATOM 2003 C CA . LEU B 1 156 ? 15.264 38.352 8.502 1.00 45.48 138 LEU B CA 1
ATOM 2004 C C . LEU B 1 156 ? 15.658 38.823 7.096 1.00 49.99 138 LEU B C 1
ATOM 2005 O O . LEU B 1 156 ? 16.301 39.855 6.933 1.00 56.48 138 LEU B O 1
#

Foldseek 3Di:
DAAFEEEEEAQPVVLQVVVQVLSVVQPHNYDYYRDLVVLLVVVVVDDGQAYEAEQDDPPAGRLNSLLSNVVCCVVVVHDDHAYEYEEADDDPVRQVSSVVSPHDYYDHPPDDSVNVQVVSCVRRVDGTD/DAAEEEEEAQDVVLQCVVQVLQVLQVYNYDTYRDLVVLQVVVVVDPGQAYEAEQDDPPQGRLNSQLSNVVCCVVVVHDDHAYEYEAADDDPVRQVSSVVSVHDYYDHSVDHSVVVQVVSCVRRVHGTHPRD

Radius of gyration: 18.85 Å; Cα contacts (8 Å, |Δi|>4): 481; chains: 2; bounding box: 43×45×49 Å

InterPro domains:
  IPR001789 Signal transduction response regulator, receiver domain [PF00072] (668-781)
  IPR001789 Signal transduction response regulator, receiver domain [PS50110] (666-785)
  IPR001789 Signal transduction response regulator, receiver domain [SM00448] (665-781)
  IPR003594 Histidine kinase/HSP90-like ATPase domain [PF02518] (395-510)
  IPR003594 Histidine kinase/HSP90-like ATPase domain [SM00387] (395-511)
  IPR003660 HAMP domain [PF00672] (189-239)
  IPR003660 HAMP domain [PS50885] (191-243)
  IPR003660 HAMP domain [SM00304] (191-243)
  IPR003661 Signal transduction histidine kinase, dimerisation/phosphoacceptor domain [PF00512] (284-348)
  IPR003661 Signal transduction histidine kinase, dimerisation/phosphoacceptor domain [SM00388] (283-348)
  IPR003661 Signal transduction histidine kinase, dimerisation/phosphoacceptor domain [cd00082] (281-344)
  IPR004358 Signal transduction histidine kinase-related protein, C-terminal [PR00344] (436-450)
  IPR004358 Signal transduction histidine kinase-related protein, C-terminal [PR00344] (454-464)
  IPR004358 Signal transduction histidine kinase-related protein, C-terminal [PR00344] (471-489)
  IPR004358 Signal transduction histidine kinase-related protein, C-terminal [PR00344] (495-508)
  IPR005467 Histidine kinase domain [PS50109] (290-511)
  IPR008207 Signal transduction histidine kinase, phosphotransfer (Hpt) domain [PF01627] (826-907)
  IPR008207 Signal transduction histidine kinase, phosphotransfer (Hpt) domain [PS50894] (820-912)
  IPR008207 Signal transduction histidine kinase, phosphotransfer (Hpt) domain [SM00073] (817-913)
  IPR008207 Signal transduction histidine kinase, phosphotransfer (Hpt) domain [cd00088] (839-906)